Protein AF-A0A5D0CXZ0-F1 (afdb_monomer_lite)

pLDDT: mean 76.8, std 24.05, range [28.25, 98.5]

Foldseek 3Di:
DDDDDDDDDDDPPVVVVVVVPDPVCVVVVVVVVVPPDDPVVVVVVVVVPPPPPQDDAAEEEEPVQVVVVVVQCVVDPLFKWKWWFFDDDDSHYDYGPHIDTFDFPDPCRNQDGDGDVVVVVVLLPDPRTAEMEIENQADAQDDDPVNQVCCLVCLVSHFKYKYKYFQDRPPDDGDPDPPDDPPDPGRMDMWMWTWDDPDVSHTDTHTHDYDYD

Radius of gyration: 25.14 Å; chains: 1; bounding box: 64×74×56 Å

InterPro domains:
  IPR028090 JAB domain, prokaryotic [PF14464] (64-165)
  IPR051929 Viral Assembly and Modifier Protease [PTHR34858] (61-149)

Sequence (213 aa):
MCATSFMLWYDTLEIYFICSIVPRLRKMLQTCASRIFSRRKIAAMTCLVDRKPYQTPTILLPMSVRDEIAADTYDRLPREACGALFGARNPELIVVENYRPLTNAAENPDHAFLLKPEEWVKCCFTPNFIGIYHSHPTTLPEPSATDLEDLPRFGSLFPLYMIGSPVSFGDGKAAAQAKKPPDDPDDFLLNAYFIEETERLKYDLSKIMITFC

Structure (mmCIF, N/CA/C/O backbone):
data_AF-A0A5D0CXZ0-F1
#
_entry.id   AF-A0A5D0CXZ0-F1
#
loop_
_atom_site.group_PDB
_atom_site.id
_atom_site.type_symbol
_atom_site.label_atom_id
_atom_site.label_alt_id
_atom_site.label_comp_id
_atom_site.label_asym_id
_atom_site.label_entity_id
_atom_site.label_seq_id
_atom_site.pdbx_PDB_ins_code
_atom_site.Cartn_x
_atom_site.Cartn_y
_atom_site.Cartn_z
_atom_site.occupancy
_atom_site.B_iso_or_equiv
_atom_site.auth_seq_id
_atom_site.auth_comp_id
_atom_site.auth_asym_id
_atom_site.auth_atom_id
_atom_site.pdbx_PDB_model_num
ATOM 1 N N . MET A 1 1 ? -40.130 55.747 37.649 1.00 35.06 1 MET A N 1
ATOM 2 C CA . MET A 1 1 ? -41.279 55.460 36.761 1.00 35.06 1 MET A CA 1
ATOM 3 C C . MET A 1 1 ? -40.761 55.331 35.329 1.00 35.06 1 MET A C 1
ATOM 5 O O . MET A 1 1 ? -39.921 56.143 34.975 1.00 35.06 1 MET A O 1
ATOM 9 N N . CYS A 1 2 ? -41.271 54.334 34.582 1.00 28.25 2 CYS A N 1
ATOM 10 C CA . CYS A 1 2 ? -41.006 53.942 33.173 1.00 28.25 2 CYS A CA 1
ATOM 11 C C . CYS A 1 2 ? -39.599 53.389 32.845 1.00 28.25 2 CYS A C 1
ATOM 13 O O . CYS A 1 2 ? -38.609 54.060 33.095 1.00 28.25 2 CYS A O 1
ATOM 15 N N . ALA A 1 3 ? -39.448 52.095 32.504 1.00 33.50 3 ALA A N 1
ATOM 16 C CA . ALA A 1 3 ? -39.726 51.411 31.211 1.00 33.50 3 ALA A CA 1
ATOM 17 C C . ALA A 1 3 ? -38.681 51.821 30.143 1.00 33.50 3 ALA A C 1
ATOM 19 O O . ALA A 1 3 ? -38.462 53.007 29.966 1.00 33.50 3 ALA A O 1
ATOM 20 N N . THR A 1 4 ? -37.932 50.934 29.474 1.00 33.78 4 THR A N 1
ATOM 21 C CA . THR A 1 4 ? -38.387 49.869 28.557 1.00 33.78 4 THR A CA 1
ATOM 22 C C . THR A 1 4 ? -37.251 48.898 28.169 1.00 33.78 4 THR A C 1
ATOM 24 O O . THR A 1 4 ? -36.078 49.257 28.189 1.00 33.78 4 THR A O 1
ATOM 27 N N . SER A 1 5 ? -37.648 47.685 27.770 1.00 37.84 5 SER A N 1
ATOM 28 C CA . SER A 1 5 ? -36.907 46.600 27.106 1.00 37.84 5 SER A CA 1
ATOM 29 C C . SER A 1 5 ? -35.841 47.006 26.084 1.00 37.84 5 SER A C 1
ATOM 31 O O . SER A 1 5 ? -36.067 47.933 25.321 1.00 37.84 5 SER A O 1
ATOM 33 N N . PHE A 1 6 ? -34.803 46.175 25.926 1.00 28.72 6 PHE A N 1
ATOM 34 C CA . PHE A 1 6 ? -34.489 45.571 24.622 1.00 28.72 6 PHE A CA 1
ATOM 35 C C . PHE A 1 6 ? -33.717 44.259 24.822 1.00 28.72 6 PHE A C 1
ATOM 37 O O . PHE A 1 6 ? -32.559 44.221 25.228 1.00 28.72 6 PHE A O 1
ATOM 44 N N . MET A 1 7 ? -34.431 43.170 24.572 1.00 34.91 7 MET A N 1
ATOM 45 C CA . MET A 1 7 ? -33.923 41.820 24.410 1.00 34.91 7 MET A CA 1
ATOM 46 C C . MET A 1 7 ? -33.426 41.732 22.964 1.00 34.91 7 MET A C 1
ATOM 48 O O . MET A 1 7 ? -34.230 41.850 22.044 1.00 34.91 7 MET A O 1
ATOM 52 N N . LEU A 1 8 ? -32.123 41.562 22.754 1.00 33.38 8 LEU A N 1
ATOM 53 C CA . LEU A 1 8 ? -31.594 41.061 21.489 1.00 33.38 8 LEU A CA 1
ATOM 54 C C . LEU A 1 8 ? -30.796 39.804 21.805 1.00 33.38 8 LEU A C 1
ATOM 56 O O . LEU A 1 8 ? -29.738 39.843 22.431 1.00 33.38 8 LEU A O 1
ATOM 60 N N . TRP A 1 9 ? -31.406 38.684 21.428 1.00 40.88 9 TRP A N 1
ATOM 61 C CA . TRP A 1 9 ? -30.746 37.418 21.169 1.00 40.88 9 TRP A CA 1
ATOM 62 C C . TRP A 1 9 ? -29.438 37.652 20.410 1.00 40.88 9 TRP A C 1
ATOM 64 O O . TRP A 1 9 ? -29.454 38.230 19.328 1.00 40.88 9 TRP A O 1
ATOM 74 N N . TYR A 1 10 ? -28.335 37.153 20.955 1.00 31.70 10 TYR A N 1
ATOM 75 C CA . TYR A 1 10 ? -27.213 36.706 20.145 1.00 31.70 10 TYR A CA 1
ATOM 76 C C . TYR A 1 10 ? -26.968 35.249 20.513 1.00 31.70 10 TYR A C 1
ATOM 78 O O . TYR A 1 10 ? -26.778 34.909 21.685 1.00 31.70 10 TYR A O 1
ATOM 86 N N . ASP A 1 11 ? -27.091 34.395 19.502 1.00 38.12 11 ASP A N 1
ATOM 87 C CA . ASP A 1 11 ? -26.982 32.952 19.601 1.00 38.12 11 ASP A CA 1
ATOM 88 C C . ASP A 1 11 ? -25.645 32.535 20.213 1.00 38.12 11 ASP A C 1
ATOM 90 O O . ASP A 1 11 ? -24.587 33.125 19.993 1.00 38.12 11 ASP A O 1
ATOM 94 N N . THR A 1 12 ? -25.693 31.443 20.966 1.00 45.69 12 THR A N 1
ATOM 95 C CA . THR A 1 12 ? -24.573 30.834 21.695 1.00 45.69 12 THR A CA 1
ATOM 96 C C . THR A 1 12 ? -23.402 30.407 20.802 1.00 45.69 12 THR A C 1
ATOM 98 O O . THR A 1 12 ? -22.386 29.967 21.327 1.00 45.69 12 THR A O 1
ATOM 101 N N . LEU A 1 13 ? -23.508 30.556 19.479 1.00 40.94 13 LEU A N 1
ATOM 102 C CA . LEU A 1 13 ? -22.519 30.142 18.487 1.00 40.94 13 LEU A CA 1
ATOM 103 C C . LEU A 1 13 ? -21.433 31.194 18.199 1.00 40.94 13 LEU A C 1
ATOM 105 O O . LEU A 1 13 ? -20.311 30.807 17.879 1.00 40.94 13 LEU A O 1
ATOM 109 N N . GLU A 1 14 ? -21.677 32.496 18.380 1.00 40.31 14 GLU A N 1
ATOM 110 C CA . GLU A 1 14 ? -20.641 33.505 18.068 1.00 40.31 14 GLU A CA 1
ATOM 111 C C . GLU A 1 14 ? -19.557 33.637 19.149 1.00 40.31 14 GLU A C 1
ATOM 113 O O . GLU A 1 14 ? -18.412 33.983 18.853 1.00 40.31 14 GLU A O 1
ATOM 118 N N . ILE A 1 15 ? -19.852 33.261 20.398 1.00 44.53 15 ILE A N 1
ATOM 119 C CA . ILE A 1 15 ? -18.839 33.238 21.468 1.00 44.53 15 ILE A CA 1
ATOM 120 C C . ILE A 1 15 ? -17.779 32.149 21.198 1.00 44.53 15 ILE A C 1
ATOM 122 O O . ILE A 1 15 ? -16.604 32.331 21.535 1.00 44.53 15 ILE A O 1
ATOM 126 N N . TYR A 1 16 ? -18.163 31.045 20.541 1.00 43.50 16 TYR A N 1
ATOM 127 C CA . TYR A 1 16 ? -17.238 29.972 20.160 1.00 43.50 16 TYR A CA 1
ATOM 128 C C . TYR A 1 16 ? -16.234 30.414 19.090 1.00 43.50 16 TYR A C 1
ATOM 130 O O . TYR A 1 16 ? -15.071 30.018 19.167 1.00 43.50 16 TYR A O 1
A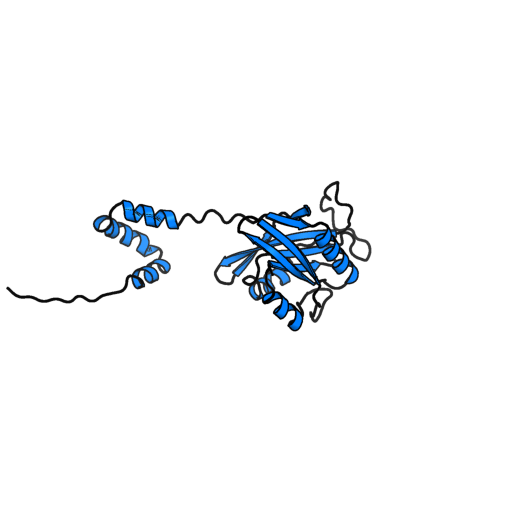TOM 138 N N . PHE A 1 17 ? -16.633 31.273 18.146 1.00 40.50 17 PHE A N 1
ATOM 139 C CA . PHE A 1 17 ? -15.757 31.685 17.044 1.00 40.50 17 PHE A CA 1
ATOM 140 C C . PHE A 1 17 ? -14.644 32.647 17.494 1.00 40.50 17 PHE A C 1
ATOM 142 O O . PHE A 1 17 ? -13.522 32.605 16.988 1.00 40.50 17 PHE A O 1
ATOM 149 N N . ILE A 1 18 ? -14.913 33.471 18.511 1.00 39.12 18 ILE A N 1
ATOM 150 C CA . ILE A 1 18 ? -13.933 34.436 19.035 1.00 39.12 18 ILE A CA 1
ATOM 151 C C . ILE A 1 18 ? -12.842 33.739 19.876 1.00 39.12 18 ILE A C 1
ATOM 153 O O . ILE A 1 18 ? -11.698 34.200 19.918 1.00 39.12 18 ILE A O 1
ATOM 157 N N . CYS A 1 19 ? -13.138 32.596 20.510 1.00 37.53 19 CYS A N 1
ATOM 158 C CA . CYS A 1 19 ? -12.182 31.911 21.394 1.00 37.53 19 CYS A CA 1
ATOM 159 C C . CYS A 1 19 ? -11.087 31.117 20.661 1.00 37.53 19 CYS A C 1
ATOM 161 O O . CYS A 1 19 ? -10.039 30.859 21.254 1.00 37.53 19 CYS A O 1
ATOM 163 N N . SER A 1 20 ? -11.282 30.766 19.387 1.00 44.06 20 SER A N 1
ATOM 164 C CA . SER A 1 20 ? -10.282 30.065 18.566 1.00 44.06 20 SER A CA 1
ATOM 165 C C . SER A 1 20 ? -9.199 30.972 17.969 1.00 44.06 20 SER A C 1
ATOM 167 O O . SER A 1 20 ? -8.205 30.456 17.469 1.00 44.06 20 SER A O 1
ATOM 169 N N . ILE A 1 21 ? -9.353 32.304 18.010 1.00 48.03 21 ILE A N 1
ATOM 170 C CA . ILE A 1 21 ? -8.514 33.217 17.208 1.00 48.03 21 ILE A CA 1
ATOM 171 C C . ILE A 1 21 ? -7.487 34.008 18.044 1.00 48.03 21 ILE A C 1
ATOM 173 O O . ILE A 1 21 ? -6.483 34.461 17.501 1.00 48.03 21 ILE A O 1
ATOM 177 N N . VAL A 1 22 ? -7.647 34.154 19.369 1.00 38.84 22 VAL A N 1
ATOM 178 C CA . VAL A 1 22 ? -6.727 34.994 20.168 1.00 38.84 22 VAL A CA 1
ATOM 179 C C . VAL A 1 22 ? -6.369 34.361 21.527 1.00 38.84 22 VAL A C 1
ATOM 181 O O . VAL A 1 22 ? -7.147 34.459 22.479 1.00 38.84 22 VAL A O 1
ATOM 184 N N . PRO A 1 23 ? -5.145 33.815 21.706 1.00 48.59 23 PRO A N 1
ATOM 185 C CA . PRO A 1 23 ? -4.676 33.244 22.979 1.00 48.59 23 PRO A CA 1
ATOM 186 C C . PRO A 1 23 ? -4.714 34.220 24.171 1.00 48.59 23 PRO A C 1
ATOM 188 O O . PRO A 1 23 ? -4.739 33.802 25.330 1.00 48.59 23 PRO A O 1
ATOM 191 N N . ARG A 1 24 ? -4.744 35.536 23.907 1.00 47.00 24 ARG A N 1
ATOM 192 C CA . ARG A 1 24 ? -4.781 36.598 24.929 1.00 47.00 24 ARG A CA 1
ATOM 193 C C . ARG A 1 24 ? -6.157 36.849 25.563 1.00 47.00 24 ARG A C 1
ATOM 195 O O . ARG A 1 24 ? -6.193 37.425 26.646 1.00 47.00 24 ARG A O 1
ATOM 202 N N . LEU A 1 25 ? -7.265 36.373 24.988 1.00 42.03 25 LEU A N 1
ATOM 203 C CA . LEU A 1 25 ? -8.609 36.527 25.587 1.00 42.03 25 LEU A CA 1
ATOM 204 C C . LEU A 1 25 ? -8.939 35.457 26.647 1.00 42.03 25 LEU A C 1
ATOM 206 O O . LEU A 1 25 ? -9.873 35.621 27.435 1.00 42.03 25 LEU A O 1
ATOM 210 N N . ARG A 1 26 ? -8.107 34.412 26.756 1.00 47.75 26 ARG A N 1
ATOM 211 C CA . ARG A 1 26 ? -8.251 33.308 27.721 1.00 47.75 26 ARG A CA 1
ATOM 212 C C . ARG A 1 26 ? -8.219 33.772 29.184 1.00 47.75 26 ARG A C 1
ATOM 214 O O . ARG A 1 26 ? -8.956 33.242 30.010 1.00 47.75 26 ARG A O 1
ATOM 221 N N . LYS A 1 27 ? -7.413 34.797 29.497 1.00 46.75 27 LYS A N 1
ATOM 222 C CA . LYS A 1 27 ? -7.306 35.359 30.858 1.00 46.75 27 LYS A CA 1
ATOM 223 C C . LYS A 1 27 ? -8.477 36.267 31.243 1.00 46.75 27 LYS A C 1
ATOM 225 O O . LYS A 1 27 ? -8.725 36.431 32.430 1.00 46.75 27 LYS A O 1
ATOM 230 N N . MET A 1 28 ? -9.201 36.829 30.273 1.00 42.81 28 MET A N 1
ATOM 231 C CA . MET A 1 28 ? -10.306 37.758 30.544 1.00 42.81 28 MET A CA 1
ATOM 232 C C . MET A 1 28 ? -11.639 37.024 30.764 1.00 42.81 28 MET A C 1
ATOM 234 O O . MET A 1 28 ? -12.444 37.423 31.600 1.00 42.81 28 MET A O 1
ATOM 238 N N . LEU A 1 29 ? -11.852 35.900 30.071 1.00 45.47 29 LEU A N 1
ATOM 239 C CA . LEU A 1 29 ? -13.056 35.076 30.235 1.00 45.47 29 LEU A CA 1
ATOM 240 C C . LEU A 1 29 ? -13.038 34.224 31.516 1.00 45.47 29 LEU A C 1
ATOM 242 O O . LEU A 1 29 ? -14.098 33.945 32.078 1.00 45.47 29 LEU A O 1
ATOM 246 N N . GLN A 1 30 ? -11.856 33.871 32.036 1.00 47.06 30 GLN A N 1
ATOM 247 C CA . GLN A 1 30 ? -11.727 33.151 33.312 1.00 47.06 30 GLN A CA 1
ATOM 248 C C . GLN A 1 30 ? -12.197 33.978 34.519 1.00 47.06 30 GLN A C 1
ATOM 250 O O . GLN A 1 30 ? -12.764 33.417 35.457 1.00 47.06 30 GLN A O 1
ATOM 255 N N . THR A 1 31 ? -12.035 35.303 34.499 1.00 45.22 31 THR A N 1
ATOM 256 C CA . THR A 1 31 ? -12.515 36.178 35.580 1.00 45.22 31 THR A CA 1
ATOM 257 C C . THR A 1 31 ? -14.034 36.364 35.544 1.00 45.22 31 THR A C 1
ATOM 259 O O . THR A 1 31 ? -14.665 36.322 36.601 1.00 45.22 31 THR A O 1
ATOM 262 N N . CYS A 1 32 ? -14.654 36.466 34.361 1.00 42.00 32 CYS A N 1
ATOM 263 C CA . CYS A 1 32 ? -16.112 36.617 34.236 1.00 42.00 32 CYS A CA 1
ATOM 264 C C . CYS A 1 32 ? -16.904 35.315 34.467 1.00 42.00 32 CYS A C 1
ATOM 266 O O . CYS A 1 32 ? -17.977 35.354 35.074 1.00 42.00 32 CYS A O 1
ATOM 268 N N . ALA A 1 33 ? -16.386 34.151 34.055 1.00 42.56 33 ALA A N 1
ATOM 269 C CA . ALA A 1 33 ? -17.109 32.875 34.165 1.00 42.56 33 ALA A CA 1
ATOM 270 C C . ALA A 1 33 ? -17.313 32.388 35.616 1.00 42.56 33 ALA A C 1
ATOM 272 O O . ALA A 1 33 ? -18.215 31.594 35.886 1.00 42.56 33 ALA A O 1
ATOM 273 N N . SER A 1 34 ? -16.529 32.908 36.567 1.00 44.88 34 SER A N 1
ATOM 274 C CA . SER A 1 34 ? -16.631 32.575 37.995 1.00 44.88 34 SER A CA 1
ATOM 275 C C . SER A 1 34 ? -17.910 33.080 38.684 1.00 44.88 34 SER A C 1
ATOM 277 O O . SER A 1 34 ? -18.215 32.634 39.790 1.00 44.88 34 SER A O 1
ATOM 279 N N . ARG A 1 35 ? -18.677 33.983 38.048 1.00 51.19 35 ARG A N 1
ATOM 280 C CA . ARG A 1 35 ? -19.890 34.590 38.632 1.00 51.19 35 ARG A CA 1
ATOM 281 C C . ARG A 1 35 ? -21.223 34.079 38.078 1.00 51.19 35 ARG A C 1
ATOM 283 O O . ARG A 1 35 ? -22.249 34.419 38.653 1.00 51.19 35 ARG A O 1
ATOM 290 N N . ILE A 1 36 ? -21.240 33.286 37.001 1.00 51.03 36 ILE A N 1
ATOM 291 C CA . ILE A 1 36 ? -22.498 32.944 36.297 1.00 51.03 36 ILE A CA 1
ATOM 292 C C . ILE A 1 36 ? -22.774 31.432 36.237 1.00 51.03 36 ILE A C 1
ATOM 294 O O . ILE A 1 36 ? -23.933 31.030 36.187 1.00 51.03 36 ILE A O 1
ATOM 298 N N . PHE A 1 37 ? -21.761 30.562 36.312 1.00 45.75 37 PHE A N 1
ATOM 299 C CA . PHE A 1 37 ? -21.970 29.118 36.160 1.00 45.75 37 PHE A CA 1
ATOM 300 C C . PHE A 1 37 ? -21.516 28.313 37.379 1.00 45.75 37 PHE A C 1
ATOM 302 O O . PHE A 1 37 ? -20.413 28.481 37.893 1.00 45.75 37 PHE A O 1
ATOM 309 N N . SER A 1 38 ? -22.389 27.410 37.846 1.00 46.91 38 SER A N 1
ATOM 310 C CA . SER A 1 38 ? -22.083 26.525 38.971 1.00 46.91 38 SER A CA 1
ATOM 311 C C . SER A 1 38 ? -20.891 25.622 38.638 1.00 46.91 38 SER A C 1
ATOM 313 O O . SER A 1 38 ? -20.733 25.166 37.500 1.00 46.91 38 SER A O 1
ATOM 315 N N . ARG A 1 39 ? -20.069 25.315 39.652 1.00 51.31 39 ARG A N 1
ATOM 316 C CA . ARG A 1 39 ? -18.860 24.474 39.536 1.00 51.31 39 ARG A CA 1
ATOM 317 C C . ARG A 1 39 ? -19.100 23.135 38.811 1.00 51.31 39 ARG A C 1
ATOM 319 O O . ARG A 1 39 ? -18.172 22.601 38.215 1.00 51.31 39 ARG A O 1
ATOM 326 N N . ARG A 1 40 ? -20.340 22.622 38.801 1.00 47.31 40 ARG A N 1
ATOM 327 C CA . ARG A 1 40 ? -20.728 21.383 38.102 1.00 47.31 40 ARG A CA 1
ATOM 328 C C . ARG A 1 40 ? -20.737 21.506 36.570 1.00 47.31 40 ARG A C 1
ATOM 330 O O . ARG A 1 40 ? -20.397 20.534 35.906 1.00 47.31 40 ARG A O 1
ATOM 337 N N . LYS A 1 41 ? -21.069 22.671 35.995 1.00 43.22 41 LYS A N 1
ATOM 338 C CA . LYS A 1 41 ? -21.053 22.868 34.527 1.00 43.22 41 LYS A CA 1
ATOM 339 C C . LYS A 1 41 ? -19.641 23.082 33.974 1.00 43.22 41 LYS A C 1
ATOM 341 O O . LYS A 1 41 ? -19.370 22.667 32.855 1.00 43.22 41 LYS A O 1
ATOM 346 N N . ILE A 1 42 ? -18.735 23.650 34.773 1.00 47.03 42 ILE A N 1
ATOM 347 C CA . ILE A 1 42 ? -17.315 23.765 34.406 1.00 47.03 42 ILE A CA 1
ATOM 348 C C . ILE A 1 42 ? -16.682 22.369 34.330 1.00 47.03 42 ILE A C 1
ATOM 350 O O . ILE A 1 42 ? -16.054 22.054 33.331 1.00 47.03 42 ILE A O 1
ATOM 354 N N . ALA A 1 43 ? -16.932 21.498 35.316 1.00 48.12 43 ALA A N 1
ATOM 355 C CA . ALA A 1 43 ? -16.403 20.130 35.320 1.00 48.12 43 ALA A CA 1
ATOM 356 C C . ALA A 1 43 ? -16.878 19.280 34.122 1.00 48.12 43 ALA A C 1
ATOM 358 O O . ALA A 1 43 ? -16.092 18.522 33.560 1.00 48.12 43 ALA A O 1
ATOM 359 N N . ALA A 1 44 ? -18.134 19.440 33.688 1.00 44.62 44 ALA A N 1
ATOM 360 C CA . ALA A 1 44 ? -18.657 18.747 32.506 1.00 44.62 44 ALA A CA 1
ATOM 361 C C . ALA A 1 44 ? -18.021 19.239 31.191 1.00 44.62 44 ALA A C 1
ATOM 363 O O . ALA A 1 44 ? -17.875 18.459 30.255 1.00 44.62 44 ALA A O 1
ATOM 364 N N . MET A 1 45 ? -17.605 20.509 31.125 1.00 39.81 45 MET A N 1
ATOM 365 C CA . MET A 1 45 ? -16.977 21.088 29.935 1.00 39.81 45 MET A CA 1
ATOM 366 C C . MET A 1 45 ? -15.488 20.731 29.823 1.00 39.81 45 MET A C 1
ATOM 368 O O . MET A 1 45 ? -14.976 20.617 28.715 1.00 39.81 45 MET A O 1
ATOM 372 N N . THR A 1 46 ? -14.799 20.501 30.947 1.00 41.41 46 THR A N 1
ATOM 373 C CA . THR A 1 46 ? -13.405 20.022 30.950 1.00 41.41 46 THR A CA 1
ATOM 374 C C . THR A 1 46 ? -13.300 18.535 30.594 1.00 41.41 46 THR A C 1
ATOM 376 O O . THR A 1 46 ? -12.340 18.137 29.946 1.00 41.41 46 THR A O 1
ATOM 379 N N . CYS A 1 47 ? -14.302 17.724 30.953 1.00 40.88 47 CYS A N 1
ATOM 380 C CA . CYS A 1 47 ? -14.314 16.278 30.686 1.00 40.88 47 CYS A CA 1
ATOM 381 C C . CYS A 1 47 ? -14.461 15.930 29.186 1.00 40.88 47 CYS A C 1
ATOM 383 O O . CYS A 1 47 ? -14.109 14.836 28.764 1.00 40.88 47 CYS A O 1
ATOM 385 N N . LEU A 1 48 ? -14.942 16.866 28.356 1.00 46.19 48 LEU A N 1
ATOM 386 C CA . LEU A 1 48 ? -15.054 16.690 26.899 1.00 46.19 48 LEU A CA 1
ATOM 387 C C . LEU A 1 48 ? -13.751 17.000 26.136 1.00 46.19 48 LEU A C 1
ATOM 389 O O . LEU A 1 48 ? -13.730 16.908 24.910 1.00 46.19 48 LEU A O 1
ATOM 393 N N . VAL A 1 49 ? -12.679 17.387 26.837 1.00 45.69 49 VAL A N 1
ATOM 394 C CA . VAL A 1 49 ? -11.388 17.767 26.228 1.00 45.69 49 VAL A CA 1
ATOM 395 C C . VAL A 1 49 ? -10.297 16.717 26.469 1.00 45.69 49 VAL A C 1
ATOM 397 O O . VAL A 1 49 ? -9.233 16.802 25.860 1.00 45.69 49 VAL A O 1
ATOM 400 N N . ASP A 1 50 ? -10.572 15.671 27.253 1.00 43.19 50 ASP A N 1
ATOM 401 C CA . ASP A 1 50 ? -9.706 14.492 27.322 1.00 43.19 50 ASP A CA 1
ATOM 402 C C . ASP A 1 50 ? -9.903 13.644 26.056 1.00 43.19 50 ASP A C 1
ATOM 404 O O . ASP A 1 50 ? -10.520 12.577 26.060 1.00 43.19 50 ASP A O 1
ATOM 408 N N . ARG A 1 51 ? -9.360 14.117 24.926 1.00 51.31 51 ARG A N 1
ATOM 409 C CA . ARG A 1 51 ? -8.979 13.200 23.852 1.00 51.31 51 ARG A CA 1
ATOM 410 C C . ARG A 1 51 ? -7.930 12.279 24.469 1.00 51.31 51 ARG A C 1
ATOM 412 O O . ARG A 1 51 ? -6.792 12.702 24.667 1.00 51.31 51 ARG A O 1
ATOM 419 N N . LYS A 1 52 ? -8.311 11.039 24.812 1.00 44.56 52 LYS A N 1
ATOM 420 C CA . LYS A 1 52 ? -7.327 9.968 25.031 1.00 44.56 52 LYS A CA 1
ATOM 421 C C . LYS A 1 52 ? -6.308 10.056 23.886 1.00 44.56 52 LYS A C 1
ATOM 423 O O . LYS A 1 52 ? -6.746 10.283 22.752 1.00 44.56 52 LYS A O 1
ATOM 428 N N . PRO A 1 53 ? -4.996 9.923 24.156 1.00 52.47 53 PRO A N 1
ATOM 429 C CA . PRO A 1 53 ? -4.011 9.889 23.084 1.00 52.47 53 PRO A CA 1
ATOM 430 C C . PRO A 1 53 ? -4.482 8.851 22.068 1.00 52.47 53 PRO A C 1
ATOM 432 O O . PRO A 1 53 ? -4.809 7.727 22.453 1.00 52.47 53 PRO A O 1
ATOM 435 N N . TYR A 1 54 ? -4.633 9.278 20.813 1.00 56.41 54 TYR A N 1
ATOM 436 C CA . TYR A 1 54 ? -5.020 8.394 19.726 1.00 56.41 54 TYR A CA 1
ATOM 437 C C . TYR A 1 54 ? -3.929 7.328 19.641 1.00 56.41 54 TYR A C 1
ATOM 439 O O . TYR A 1 54 ? -2.781 7.643 19.342 1.00 56.41 54 TYR A O 1
ATOM 447 N N . GLN A 1 55 ? -4.245 6.107 20.066 1.00 71.12 55 GLN A N 1
ATOM 448 C CA . GLN A 1 55 ? -3.306 4.999 19.979 1.00 71.12 55 GLN A CA 1
ATOM 449 C C . GLN A 1 55 ? -3.317 4.513 18.537 1.00 71.12 55 GLN A C 1
ATOM 451 O O . GLN A 1 55 ? -4.386 4.382 17.941 1.00 71.12 55 GLN A O 1
ATOM 456 N N . THR A 1 56 ? -2.137 4.269 17.977 1.00 81.19 56 THR A N 1
ATOM 457 C CA . THR A 1 56 ? -2.029 3.650 16.662 1.00 81.19 56 THR A CA 1
ATOM 458 C C . THR A 1 56 ? -2.646 2.248 16.715 1.00 81.19 56 THR A C 1
ATOM 460 O O . THR A 1 56 ? -2.326 1.477 17.627 1.00 81.19 56 THR A O 1
ATOM 463 N N . PRO A 1 57 ? -3.556 1.904 15.787 1.00 89.69 57 PRO A N 1
ATOM 464 C CA . PRO A 1 57 ? -4.195 0.598 15.799 1.00 89.69 57 PRO A CA 1
ATOM 465 C C . PRO A 1 57 ? -3.185 -0.501 15.459 1.00 89.69 57 PRO A C 1
ATOM 467 O O . PRO A 1 57 ? -2.211 -0.281 14.735 1.00 89.69 57 PRO A O 1
ATOM 470 N N . THR A 1 58 ? -3.443 -1.709 15.952 1.00 92.00 58 THR A N 1
ATOM 471 C CA . THR A 1 58 ? -2.707 -2.906 15.519 1.00 92.00 58 THR A CA 1
ATOM 472 C C . THR A 1 58 ? -3.298 -3.429 14.211 1.00 92.00 58 THR A C 1
ATOM 474 O O . THR A 1 58 ? -4.512 -3.348 14.010 1.00 92.00 58 THR A O 1
ATOM 477 N N . ILE A 1 59 ? -2.465 -3.994 13.332 1.00 95.69 59 ILE A N 1
ATOM 478 C CA . ILE A 1 59 ? -2.937 -4.701 12.133 1.00 95.69 59 ILE A CA 1
ATOM 479 C C . ILE A 1 59 ? -2.915 -6.206 12.362 1.00 95.69 59 ILE A C 1
ATOM 481 O O . ILE A 1 59 ? -1.892 -6.745 12.782 1.00 95.69 59 ILE A O 1
ATOM 485 N N . LEU A 1 60 ? -4.009 -6.874 11.996 1.00 97.19 60 LEU A N 1
ATOM 486 C CA . LEU A 1 60 ? -4.032 -8.302 11.693 1.00 97.19 60 LEU A CA 1
ATOM 487 C C . LEU A 1 60 ? -4.005 -8.499 10.180 1.00 97.19 60 LEU A C 1
ATOM 489 O O . LEU A 1 60 ? -4.859 -7.964 9.466 1.00 97.19 60 LEU A O 1
ATOM 493 N N . LEU A 1 61 ? -3.029 -9.269 9.712 1.00 97.38 61 LEU A N 1
ATOM 494 C CA . LEU A 1 61 ? -2.858 -9.604 8.304 1.00 97.38 61 LEU A CA 1
ATOM 495 C C . LEU A 1 61 ? -2.761 -11.128 8.155 1.00 97.38 61 LEU A C 1
ATOM 497 O O . LEU A 1 61 ? -1.750 -11.701 8.567 1.00 97.38 61 LEU A O 1
ATOM 501 N N . PRO A 1 62 ? -3.771 -11.789 7.566 1.00 96.94 62 PRO A N 1
ATOM 502 C CA . PRO A 1 62 ? -3.704 -13.207 7.261 1.00 96.94 62 PRO A CA 1
ATOM 503 C C . PRO A 1 62 ? -2.519 -13.516 6.348 1.00 96.94 62 PRO A C 1
ATOM 505 O O . PRO A 1 62 ? -2.281 -12.786 5.376 1.00 96.94 62 PRO A O 1
ATOM 508 N N . MET A 1 63 ? -1.825 -14.624 6.612 1.00 94.62 63 MET A N 1
ATOM 509 C CA . MET A 1 63 ? -0.694 -15.059 5.780 1.00 94.62 63 MET A CA 1
ATOM 510 C C . MET A 1 63 ? -1.075 -15.184 4.300 1.00 94.62 63 MET A C 1
ATOM 512 O O . MET A 1 63 ? -0.326 -14.737 3.442 1.00 94.62 63 MET A O 1
ATOM 516 N N . SER A 1 64 ? -2.289 -15.655 3.995 1.00 95.75 64 SER A N 1
ATOM 517 C CA . SER A 1 64 ? -2.775 -15.755 2.613 1.00 95.75 64 SER A CA 1
ATOM 518 C C . SER A 1 64 ? -2.806 -14.408 1.883 1.00 95.75 64 SER A C 1
ATOM 520 O O . SER A 1 64 ? -2.441 -14.337 0.716 1.00 95.75 64 SER A O 1
ATOM 522 N N . VAL A 1 65 ? -3.204 -13.328 2.565 1.00 97.94 65 VAL A N 1
ATOM 523 C CA . VAL A 1 65 ? -3.245 -11.983 1.969 1.00 97.94 65 VAL A CA 1
ATOM 524 C C . VAL A 1 65 ? -1.829 -11.441 1.789 1.00 97.94 65 VAL A C 1
ATOM 526 O O . VAL A 1 65 ? -1.517 -10.832 0.768 1.00 97.94 65 VAL A O 1
ATOM 529 N N . ARG A 1 66 ? -0.949 -11.680 2.767 1.00 96.44 66 ARG A N 1
ATOM 530 C CA . ARG A 1 66 ? 0.468 -11.317 2.663 1.00 96.44 66 ARG A CA 1
ATOM 531 C C . ARG A 1 66 ? 1.137 -12.015 1.475 1.00 96.44 66 ARG A C 1
ATOM 533 O O . ARG A 1 66 ? 1.892 -11.366 0.755 1.00 96.44 66 ARG A O 1
ATOM 540 N N . ASP A 1 67 ? 0.837 -13.290 1.252 1.00 94.81 67 ASP A N 1
ATOM 541 C CA . ASP A 1 67 ? 1.406 -14.077 0.155 1.00 94.81 67 ASP A CA 1
ATOM 542 C C . ASP A 1 67 ? 0.865 -13.627 -1.214 1.00 94.81 67 ASP A C 1
ATOM 544 O O . ASP A 1 67 ? 1.628 -13.547 -2.175 1.00 94.81 67 ASP A O 1
ATOM 548 N N . GLU A 1 68 ? -0.414 -13.240 -1.305 1.00 96.94 68 GLU A N 1
ATOM 549 C CA . GLU A 1 68 ? -0.986 -12.612 -2.510 1.00 96.94 68 GLU A CA 1
ATOM 550 C C . GLU A 1 68 ? -0.296 -11.280 -2.853 1.00 96.94 68 GLU A C 1
ATOM 552 O O . GLU A 1 68 ? 0.030 -11.027 -4.015 1.00 96.94 68 GLU A O 1
ATOM 557 N N . ILE A 1 69 ? -0.037 -10.439 -1.844 1.00 97.69 69 ILE A N 1
ATOM 558 C CA . ILE A 1 69 ? 0.697 -9.174 -2.005 1.00 97.69 69 ILE A CA 1
ATOM 559 C C . ILE A 1 69 ? 2.136 -9.440 -2.474 1.00 97.69 69 ILE A C 1
ATOM 561 O O . ILE A 1 69 ? 2.633 -8.770 -3.386 1.00 97.69 69 ILE A O 1
ATOM 565 N N . ALA A 1 70 ? 2.810 -10.418 -1.864 1.00 95.56 70 ALA A N 1
ATOM 566 C CA . ALA A 1 70 ? 4.170 -10.791 -2.236 1.00 95.56 70 ALA A CA 1
ATOM 567 C C . ALA A 1 70 ? 4.227 -11.295 -3.687 1.00 95.56 70 ALA A C 1
ATOM 569 O O . ALA A 1 70 ? 5.053 -10.819 -4.465 1.00 95.56 70 ALA A O 1
ATOM 570 N N . ALA A 1 71 ? 3.320 -12.197 -4.075 1.00 94.56 71 ALA A N 1
ATOM 571 C CA . ALA A 1 71 ? 3.240 -12.723 -5.436 1.00 94.56 71 ALA A CA 1
ATOM 572 C C . ALA A 1 71 ? 3.047 -11.605 -6.476 1.00 94.56 71 ALA A C 1
ATOM 574 O O . ALA A 1 71 ? 3.828 -11.514 -7.422 1.00 94.56 71 ALA A O 1
ATOM 575 N N . ASP A 1 72 ? 2.094 -10.691 -6.255 1.00 96.81 72 ASP A N 1
ATOM 576 C CA . ASP A 1 72 ? 1.861 -9.551 -7.157 1.00 96.81 72 ASP A CA 1
ATOM 577 C C . ASP A 1 72 ? 3.072 -8.604 -7.232 1.00 96.81 72 ASP A C 1
ATOM 579 O O . ASP A 1 72 ? 3.355 -8.035 -8.287 1.00 96.81 72 ASP A O 1
ATOM 583 N N . THR A 1 73 ? 3.828 -8.469 -6.137 1.00 95.00 73 THR A N 1
ATOM 584 C CA . THR A 1 73 ? 5.082 -7.702 -6.130 1.00 95.00 73 THR A CA 1
ATOM 585 C C . THR A 1 73 ? 6.120 -8.314 -7.056 1.00 95.00 73 THR A C 1
ATOM 587 O O . THR A 1 73 ? 6.689 -7.604 -7.887 1.00 95.00 73 THR A O 1
ATOM 590 N N . TYR A 1 74 ? 6.371 -9.618 -6.926 1.00 92.69 74 TYR A N 1
ATOM 591 C CA . TYR A 1 74 ? 7.366 -10.314 -7.741 1.00 92.69 74 TYR A CA 1
ATOM 592 C C . TYR A 1 74 ? 6.965 -10.380 -9.215 1.00 92.69 74 TYR A C 1
ATOM 594 O O . TYR A 1 74 ? 7.814 -10.157 -10.080 1.00 92.69 74 TYR A O 1
ATOM 602 N N . ASP A 1 75 ? 5.682 -10.602 -9.505 1.00 94.12 75 ASP A N 1
ATOM 603 C CA . ASP A 1 75 ? 5.159 -10.693 -10.873 1.00 94.12 75 ASP A CA 1
ATOM 604 C C . ASP A 1 75 ? 5.281 -9.375 -11.653 1.00 94.12 75 ASP A C 1
ATOM 606 O O . ASP A 1 75 ? 5.275 -9.371 -12.889 1.00 94.12 75 ASP A O 1
ATOM 610 N N . ARG A 1 76 ? 5.392 -8.243 -10.949 1.00 94.00 76 ARG A N 1
ATOM 611 C CA . ARG A 1 76 ? 5.448 -6.907 -11.559 1.00 94.00 76 ARG A CA 1
ATOM 612 C C . ARG A 1 76 ? 6.840 -6.322 -11.670 1.00 94.00 76 ARG A C 1
ATOM 614 O O . ARG A 1 76 ? 6.983 -5.309 -12.356 1.00 94.00 76 ARG A O 1
ATOM 621 N N . LEU A 1 77 ? 7.854 -6.952 -11.078 1.00 91.19 77 LEU A N 1
ATOM 622 C CA . LEU A 1 77 ? 9.231 -6.476 -11.187 1.00 91.19 77 LEU A CA 1
ATOM 623 C C . LEU A 1 77 ? 9.626 -6.266 -12.666 1.00 91.19 77 LEU A C 1
ATOM 625 O O . LEU A 1 77 ? 9.299 -7.096 -13.519 1.00 91.19 77 LEU A O 1
ATOM 629 N N . PRO A 1 78 ? 10.326 -5.164 -12.999 1.00 93.44 78 PRO A N 1
ATOM 630 C CA . PRO A 1 78 ? 10.898 -4.147 -12.105 1.00 93.44 78 PRO A CA 1
ATOM 631 C C . PRO A 1 78 ? 9.941 -3.001 -11.721 1.00 93.44 78 PRO A C 1
ATOM 633 O O . PRO A 1 78 ? 10.380 -2.050 -11.084 1.00 93.44 78 PRO A O 1
ATOM 636 N N . ARG A 1 79 ? 8.664 -3.062 -12.109 1.00 94.94 79 ARG A N 1
ATOM 637 C CA . ARG A 1 79 ? 7.677 -2.008 -11.842 1.00 94.94 79 ARG A CA 1
ATOM 638 C C . ARG A 1 79 ? 7.152 -2.086 -10.418 1.00 94.94 79 ARG A C 1
ATOM 640 O O . ARG A 1 79 ? 7.051 -3.169 -9.841 1.00 94.94 79 ARG A O 1
A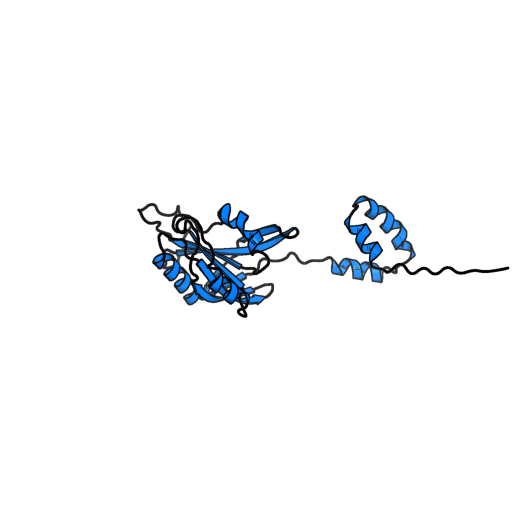TOM 647 N N . GLU A 1 80 ? 6.722 -0.945 -9.896 1.00 96.56 80 GLU A N 1
ATOM 648 C CA . GLU A 1 80 ? 5.951 -0.897 -8.660 1.00 96.56 80 GLU A CA 1
ATOM 649 C C . GLU A 1 80 ? 4.607 -1.609 -8.854 1.00 96.56 80 GLU A C 1
ATOM 651 O O . GLU A 1 80 ? 3.816 -1.293 -9.757 1.00 96.56 80 GLU A O 1
ATOM 656 N N . ALA A 1 81 ? 4.354 -2.583 -7.985 1.00 97.75 81 ALA A N 1
ATOM 657 C CA . ALA A 1 81 ? 3.040 -3.158 -7.773 1.00 97.75 81 ALA A CA 1
ATOM 658 C C . ALA A 1 81 ? 2.182 -2.165 -6.993 1.00 97.75 81 ALA A C 1
ATOM 660 O O . ALA A 1 81 ? 2.698 -1.393 -6.191 1.00 97.75 81 ALA A O 1
ATOM 661 N N . CYS A 1 82 ? 0.871 -2.174 -7.219 1.00 98.12 82 CYS A N 1
ATOM 662 C CA . CYS A 1 82 ? -0.050 -1.358 -6.443 1.00 98.12 82 CYS A CA 1
ATOM 663 C C . CYS A 1 82 ? -1.425 -2.014 -6.364 1.00 98.12 82 CYS A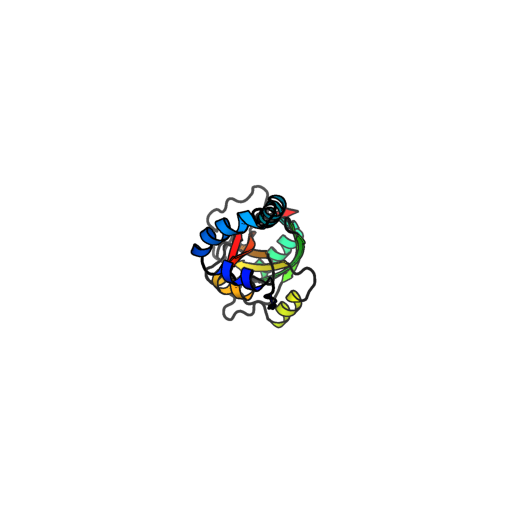 C 1
ATOM 665 O O . CYS A 1 82 ? -1.844 -2.732 -7.276 1.00 98.12 82 CYS A O 1
ATOM 667 N N . GLY A 1 83 ? -2.147 -1.763 -5.275 1.00 98.12 83 GLY A N 1
ATOM 668 C CA . GLY A 1 83 ? -3.449 -2.374 -5.063 1.00 98.12 83 GLY A CA 1
ATOM 669 C C . GLY A 1 83 ? -4.245 -1.789 -3.905 1.00 98.12 83 GLY A C 1
ATOM 670 O O . GLY A 1 83 ? -3.796 -0.896 -3.188 1.00 98.12 83 GLY A O 1
ATOM 671 N N . ALA A 1 84 ? -5.465 -2.292 -3.753 1.00 98.31 84 ALA A N 1
ATOM 672 C CA . ALA A 1 84 ? -6.406 -1.890 -2.715 1.00 98.31 84 ALA A CA 1
ATOM 673 C C . ALA A 1 84 ? -6.539 -2.973 -1.640 1.00 98.31 84 ALA A C 1
ATOM 675 O O . ALA A 1 84 ? -6.530 -4.168 -1.939 1.00 98.31 84 ALA A O 1
ATOM 676 N N . LEU A 1 85 ? -6.711 -2.532 -0.397 1.00 98.50 85 LEU A N 1
ATOM 677 C CA . LEU A 1 85 ? -6.877 -3.372 0.782 1.00 98.50 85 LEU A CA 1
ATOM 678 C C . LEU A 1 85 ? -8.305 -3.244 1.308 1.00 98.50 85 LEU A C 1
ATOM 680 O O . LEU A 1 85 ? -8.829 -2.133 1.469 1.00 98.50 85 LEU A O 1
ATOM 684 N N . PHE A 1 86 ? -8.914 -4.386 1.613 1.00 98.44 86 PHE A N 1
ATOM 685 C CA . PHE A 1 86 ? -10.272 -4.469 2.135 1.00 98.44 86 PHE A CA 1
ATOM 686 C C . PHE A 1 86 ? -10.317 -5.251 3.442 1.00 98.44 86 PHE A C 1
ATOM 688 O O . PHE A 1 86 ? -9.556 -6.197 3.636 1.00 98.44 86 PHE A O 1
ATOM 695 N N . GLY A 1 87 ? -11.234 -4.869 4.323 1.00 97.62 87 GLY A N 1
ATOM 696 C CA . GLY A 1 87 ? -11.511 -5.583 5.558 1.00 97.62 87 GLY A CA 1
ATOM 697 C C . GLY A 1 87 ? -12.186 -4.717 6.614 1.00 97.62 87 GLY A C 1
ATOM 698 O O . GLY A 1 87 ? -12.832 -3.706 6.323 1.00 97.62 87 GLY A O 1
ATOM 699 N N . ALA A 1 88 ? -12.049 -5.121 7.869 1.00 96.00 88 ALA A N 1
ATOM 700 C CA . ALA A 1 88 ? -12.701 -4.466 8.991 1.00 96.00 88 ALA A CA 1
ATOM 701 C C . ALA A 1 88 ? -11.754 -3.494 9.704 1.00 96.00 88 ALA A C 1
ATOM 703 O O . ALA A 1 88 ? -10.557 -3.742 9.841 1.00 96.00 88 ALA A O 1
ATOM 704 N N . ARG A 1 89 ? -12.302 -2.394 10.230 1.00 93.06 89 ARG A N 1
ATOM 705 C CA . ARG A 1 89 ? -11.559 -1.490 11.114 1.00 93.06 89 ARG A CA 1
ATOM 706 C C . ARG A 1 89 ? -12.394 -1.021 12.291 1.00 93.06 89 ARG A C 1
ATOM 708 O O . ARG A 1 89 ? -13.577 -0.706 12.152 1.00 93.06 89 ARG A O 1
ATOM 715 N N . ASN A 1 90 ? -11.738 -0.902 13.432 1.00 90.69 90 ASN A N 1
ATOM 716 C CA . ASN A 1 90 ? -12.195 -0.142 14.583 1.00 90.69 90 ASN A CA 1
ATOM 717 C C . ASN A 1 90 ? -11.015 0.715 15.106 1.00 90.69 90 ASN A C 1
ATOM 719 O O . ASN A 1 90 ? -9.929 0.658 14.529 1.00 90.69 90 ASN A O 1
ATOM 723 N N . PRO A 1 91 ? -11.199 1.549 16.144 1.00 88.31 91 PRO A N 1
ATOM 724 C CA . PRO A 1 91 ? -10.134 2.431 16.629 1.00 88.31 91 PRO A CA 1
ATOM 725 C C . PRO A 1 91 ? -8.856 1.734 17.125 1.00 88.31 91 PRO A C 1
ATOM 727 O O . PRO A 1 91 ? -7.818 2.379 17.180 1.00 88.31 91 PRO A O 1
ATOM 730 N N . GLU A 1 92 ? -8.920 0.457 17.505 1.00 90.19 92 GLU A N 1
ATOM 731 C CA . GLU A 1 92 ? -7.803 -0.290 18.106 1.00 90.19 92 GLU A CA 1
ATOM 732 C C . GLU A 1 92 ? -7.212 -1.338 17.148 1.00 90.19 92 GLU A C 1
ATOM 734 O O . GLU A 1 92 ? -6.049 -1.722 17.284 1.00 90.19 92 GLU A O 1
ATOM 739 N N . LEU A 1 93 ? -8.003 -1.800 16.175 1.00 92.56 93 LEU A N 1
ATOM 740 C CA . LEU A 1 93 ? -7.682 -2.933 15.315 1.00 92.56 93 LEU A CA 1
ATOM 741 C C . LEU A 1 93 ? -8.097 -2.685 13.864 1.00 92.56 93 LEU A C 1
ATOM 743 O O . LEU A 1 93 ? -9.245 -2.327 13.581 1.00 92.56 93 LEU A O 1
ATOM 747 N N . ILE A 1 94 ? -7.180 -2.975 12.947 1.00 96.06 94 ILE A N 1
ATOM 748 C CA . ILE A 1 94 ? -7.443 -3.098 11.513 1.00 96.06 94 ILE A CA 1
ATOM 749 C C . ILE A 1 94 ? -7.214 -4.557 11.118 1.00 96.06 94 ILE A C 1
ATOM 751 O O . ILE A 1 94 ? -6.168 -5.123 11.422 1.00 96.06 94 ILE A O 1
ATOM 755 N N . VAL A 1 95 ? -8.183 -5.168 10.444 1.00 97.62 95 VAL A N 1
ATOM 756 C CA . VAL A 1 95 ? -8.076 -6.524 9.895 1.00 97.62 95 VAL A CA 1
ATOM 757 C C . VAL A 1 95 ? -8.094 -6.412 8.382 1.00 97.62 95 VAL A C 1
ATOM 759 O O . VAL A 1 95 ? -9.082 -5.950 7.811 1.00 97.62 95 VAL A O 1
ATOM 762 N N . VAL A 1 96 ? -7.001 -6.810 7.737 1.00 98.25 96 VAL A N 1
ATOM 763 C CA . VAL A 1 96 ? -6.908 -6.845 6.275 1.00 98.25 96 VAL A CA 1
ATOM 764 C C . VAL A 1 96 ? -7.393 -8.210 5.806 1.00 98.25 96 VAL A C 1
ATOM 766 O O . VAL A 1 96 ? -6.715 -9.208 5.990 1.00 98.25 96 VAL A O 1
ATOM 769 N N . GLU A 1 97 ? -8.587 -8.272 5.233 1.00 98.31 97 GLU A N 1
ATOM 770 C CA . GLU A 1 97 ? -9.237 -9.530 4.845 1.00 98.31 97 GLU A CA 1
ATOM 771 C C . GLU A 1 97 ? -8.981 -9.895 3.381 1.00 98.31 97 GLU A C 1
ATOM 773 O O . GLU A 1 97 ? -9.062 -11.066 3.014 1.00 98.31 97 GLU A O 1
ATOM 778 N N . ASN A 1 98 ? -8.715 -8.904 2.529 1.00 98.06 98 ASN A N 1
ATOM 779 C CA . ASN A 1 98 ? -8.558 -9.119 1.097 1.00 98.06 98 AS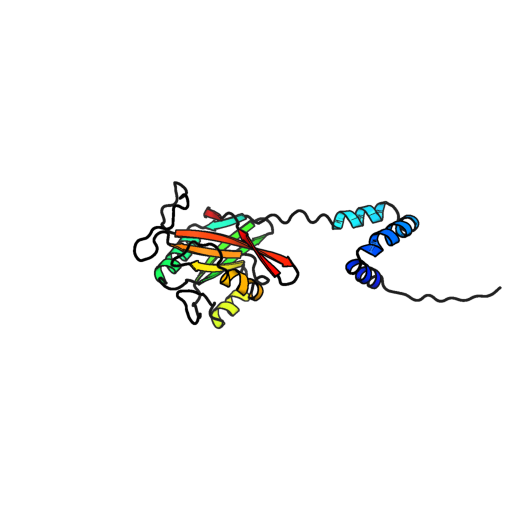N A CA 1
ATOM 780 C C . ASN A 1 98 ? -7.626 -8.076 0.465 1.00 98.06 98 ASN A C 1
ATOM 782 O O . ASN A 1 98 ? -7.666 -6.893 0.823 1.00 98.06 98 ASN A O 1
ATOM 786 N N . TYR A 1 99 ? -6.833 -8.523 -0.506 1.00 98.50 99 TYR A N 1
ATOM 787 C CA . TYR A 1 99 ? -6.010 -7.687 -1.366 1.00 98.50 99 TYR A CA 1
ATOM 788 C C . TYR A 1 99 ? -6.501 -7.769 -2.811 1.00 98.50 99 TYR A C 1
ATOM 790 O O . TYR A 1 99 ? -6.769 -8.842 -3.348 1.00 98.50 99 TYR A O 1
ATOM 798 N N . ARG A 1 100 ? -6.585 -6.614 -3.472 1.00 98.38 100 ARG A N 1
ATOM 799 C CA . ARG A 1 100 ? -6.891 -6.536 -4.897 1.00 98.38 100 ARG A CA 1
ATOM 800 C C . ARG A 1 100 ? -5.777 -5.799 -5.636 1.00 98.38 100 ARG A C 1
ATOM 802 O O . ARG A 1 100 ? -5.698 -4.575 -5.490 1.00 98.38 100 ARG A O 1
ATOM 809 N N . PRO A 1 101 ? -5.007 -6.485 -6.497 1.00 98.38 101 PRO A N 1
ATOM 810 C CA . PRO A 1 101 ? -4.085 -5.826 -7.407 1.00 98.38 101 PRO A CA 1
ATOM 811 C C . PRO A 1 101 ? -4.817 -4.824 -8.302 1.00 98.38 101 PRO A C 1
ATOM 813 O O . PRO A 1 101 ? -5.895 -5.111 -8.836 1.00 98.38 101 PRO A O 1
ATOM 816 N N . LEU A 1 102 ? -4.216 -3.654 -8.484 1.00 98.25 102 LEU A N 1
ATOM 817 C CA . LEU A 1 102 ? -4.679 -2.606 -9.387 1.00 98.25 102 LEU A CA 1
ATOM 818 C C . LEU A 1 102 ? -3.631 -2.358 -10.472 1.00 98.25 102 LEU A C 1
ATOM 820 O O . LEU A 1 102 ? -2.462 -2.736 -10.359 1.00 98.25 102 LEU A O 1
ATOM 824 N N . THR A 1 103 ? -4.050 -1.766 -11.581 1.00 97.81 103 THR A N 1
ATOM 825 C CA . THR A 1 103 ? -3.124 -1.382 -12.647 1.00 97.81 103 THR A CA 1
ATOM 826 C C . THR A 1 103 ? -2.319 -0.151 -12.215 1.00 97.81 103 THR A C 1
ATOM 828 O O . THR A 1 103 ? -2.910 0.873 -11.864 1.00 97.81 103 THR A O 1
ATOM 831 N N . ASN A 1 104 ? -0.985 -0.227 -12.305 1.00 97.56 104 ASN A N 1
ATOM 832 C CA . ASN A 1 104 ? -0.116 0.942 -12.179 1.00 97.56 104 ASN A CA 1
ATOM 833 C C . ASN A 1 104 ? -0.151 1.738 -13.496 1.00 97.56 104 ASN A C 1
ATOM 835 O O . ASN A 1 104 ? 0.275 1.245 -14.541 1.00 97.56 104 ASN A O 1
ATOM 839 N N . ALA A 1 105 ? -0.705 2.946 -13.442 1.00 96.81 105 ALA A N 1
ATOM 840 C CA . ALA A 1 105 ? -0.875 3.868 -14.560 1.00 96.81 105 ALA A CA 1
ATOM 841 C C . ALA A 1 105 ? 0.141 5.027 -14.541 1.00 96.81 105 ALA A C 1
ATOM 843 O O . ALA A 1 105 ? -0.074 6.025 -15.229 1.00 96.81 105 ALA A O 1
ATOM 844 N N . ALA A 1 106 ? 1.207 4.934 -13.737 1.00 95.25 106 ALA A N 1
ATOM 845 C CA . ALA A 1 106 ? 2.243 5.959 -13.688 1.00 95.25 106 ALA A CA 1
ATOM 846 C C . ALA A 1 106 ? 2.954 6.082 -15.042 1.00 95.25 106 ALA A C 1
ATOM 848 O O . ALA A 1 106 ? 3.165 5.090 -15.740 1.00 95.25 106 ALA A O 1
ATOM 849 N N . GLU A 1 107 ? 3.374 7.299 -15.392 1.00 94.25 107 GLU A N 1
ATOM 850 C CA . GLU A 1 107 ? 4.183 7.538 -16.595 1.00 94.25 107 GLU A CA 1
ATOM 851 C C . GLU A 1 107 ? 5.541 6.824 -16.518 1.00 94.25 107 GLU A C 1
ATOM 853 O O . GLU A 1 107 ? 6.075 6.392 -17.538 1.00 94.25 107 GLU A O 1
ATOM 858 N N . ASN A 1 108 ? 6.074 6.671 -15.300 1.00 92.62 108 ASN A N 1
ATOM 859 C CA . ASN A 1 108 ? 7.322 5.976 -15.014 1.00 92.62 108 ASN A CA 1
ATOM 860 C C . ASN A 1 108 ? 7.114 4.900 -13.928 1.00 92.62 108 ASN A C 1
ATOM 862 O O . ASN A 1 108 ? 7.429 5.137 -12.761 1.00 92.62 108 ASN A O 1
ATOM 866 N N . PRO A 1 109 ? 6.550 3.733 -14.289 1.00 91.81 109 PRO A N 1
ATOM 867 C CA . PRO A 1 109 ? 6.105 2.721 -13.331 1.00 91.81 109 PRO A CA 1
ATOM 868 C C . PRO A 1 109 ? 7.242 1.988 -12.604 1.00 91.81 109 PRO A C 1
ATOM 870 O O . PRO A 1 109 ? 6.970 1.245 -11.668 1.00 91.81 109 PRO A O 1
ATOM 873 N N . ASP A 1 110 ? 8.497 2.181 -13.014 1.00 87.81 110 ASP A N 1
ATOM 874 C CA . ASP A 1 110 ? 9.680 1.607 -12.354 1.00 87.81 110 ASP A CA 1
ATOM 875 C C . ASP A 1 110 ? 10.102 2.417 -11.108 1.00 87.81 110 ASP A C 1
ATOM 877 O O . ASP A 1 110 ? 10.926 1.961 -10.314 1.00 87.81 110 ASP A O 1
ATOM 881 N N . HIS A 1 111 ? 9.557 3.631 -10.948 1.00 86.94 111 HIS A N 1
ATOM 882 C CA . HIS A 1 111 ? 9.950 4.596 -9.912 1.00 86.94 111 HIS A CA 1
ATOM 883 C C . HIS A 1 111 ? 8.774 5.323 -9.244 1.00 86.94 111 HIS A C 1
ATOM 885 O O . HIS A 1 111 ? 9.000 6.234 -8.447 1.00 86.94 111 HIS A O 1
ATOM 891 N N . ALA A 1 112 ? 7.545 5.018 -9.657 1.00 92.06 112 ALA A N 1
ATOM 892 C CA . ALA A 1 112 ? 6.341 5.601 -9.098 1.00 92.06 112 ALA A CA 1
ATOM 893 C C . ALA A 1 112 ? 5.136 4.696 -9.352 1.00 92.06 112 ALA A C 1
ATOM 895 O O . ALA A 1 112 ? 5.082 3.938 -10.330 1.00 92.06 112 ALA A O 1
ATOM 896 N N . PHE A 1 113 ? 4.102 4.882 -8.540 1.00 94.94 113 PHE A N 1
ATOM 897 C CA . PHE A 1 113 ? 2.796 4.300 -8.781 1.00 94.94 113 PHE A CA 1
ATOM 898 C C . PHE A 1 113 ? 1.724 5.371 -8.986 1.00 94.94 113 PHE A C 1
ATOM 900 O O . PHE A 1 113 ? 1.730 6.445 -8.390 1.00 94.94 113 PHE A O 1
ATOM 907 N N . LEU A 1 114 ? 0.753 5.048 -9.835 1.00 95.00 114 LEU A N 1
ATOM 908 C CA . LEU A 1 114 ? -0.506 5.773 -9.938 1.00 95.00 114 LEU A CA 1
ATOM 909 C C . LEU A 1 114 ? -1.619 4.743 -10.069 1.00 95.00 114 LEU A C 1
ATOM 911 O O . LEU A 1 114 ? -1.634 3.957 -11.014 1.00 95.00 114 LEU A O 1
ATOM 915 N N . LEU A 1 115 ? -2.556 4.731 -9.126 1.00 95.12 115 LEU A N 1
ATOM 916 C CA . LEU A 1 115 ? -3.691 3.814 -9.187 1.00 95.12 115 LEU A CA 1
ATOM 917 C C . LEU A 1 115 ? -4.561 4.172 -10.394 1.00 95.12 115 LEU A C 1
ATOM 919 O O . LEU A 1 115 ? -5.043 5.303 -10.502 1.00 95.12 115 LEU A O 1
ATOM 923 N N . LYS A 1 116 ? -4.777 3.213 -11.299 1.00 96.62 116 LYS A N 1
ATOM 924 C CA . LYS A 1 116 ? -5.593 3.434 -12.494 1.00 96.62 116 LYS A CA 1
ATOM 925 C C . LYS A 1 116 ? -6.984 3.980 -12.124 1.00 96.62 116 LYS A C 1
ATOM 927 O O . LYS A 1 116 ? -7.723 3.287 -11.415 1.00 96.62 116 LYS A O 1
ATOM 932 N N . PRO A 1 117 ? -7.379 5.175 -12.611 1.00 94.44 117 PRO A N 1
ATOM 933 C CA . PRO A 1 117 ? -8.567 5.874 -12.122 1.00 94.44 117 PRO A CA 1
ATOM 934 C C . PRO A 1 117 ? -9.862 5.056 -12.172 1.00 94.44 117 PRO A C 1
ATOM 936 O O . PRO A 1 117 ? -10.644 5.090 -11.222 1.00 94.44 117 PRO A O 1
ATOM 939 N N . GLU A 1 118 ? -10.097 4.281 -13.236 1.00 95.94 118 GLU A N 1
ATOM 940 C CA . GLU A 1 118 ? -11.347 3.523 -13.392 1.00 95.94 118 GLU A CA 1
ATOM 941 C C . GLU A 1 118 ? -11.472 2.352 -12.411 1.00 95.94 118 GLU A C 1
ATOM 943 O O . GLU A 1 118 ? -12.585 1.916 -12.100 1.00 95.94 118 GLU A O 1
ATOM 948 N N . GLU A 1 119 ? -10.346 1.808 -11.955 1.00 96.75 119 GLU A N 1
ATOM 949 C CA . GLU A 1 119 ? -10.303 0.721 -10.976 1.00 96.75 119 GLU A CA 1
ATOM 950 C C . GLU A 1 119 ? -10.312 1.296 -9.558 1.00 96.75 119 GLU A C 1
ATOM 952 O O . GLU A 1 119 ? -11.111 0.870 -8.723 1.00 96.75 119 GLU A O 1
ATOM 957 N N . TRP A 1 120 ? -9.503 2.335 -9.337 1.00 93.94 120 TRP A N 1
ATOM 958 C CA . TRP A 1 120 ? -9.403 3.080 -8.089 1.00 93.94 120 TRP A CA 1
ATOM 959 C C . TRP A 1 120 ? -10.756 3.596 -7.597 1.00 93.94 120 TRP A C 1
ATOM 961 O O . TRP A 1 120 ? -11.163 3.317 -6.469 1.00 93.94 120 TRP A O 1
ATOM 971 N N . VAL A 1 121 ? -11.501 4.289 -8.465 1.00 94.38 121 VAL A N 1
ATOM 972 C CA . VAL A 1 121 ? -12.810 4.852 -8.109 1.00 94.38 121 VAL A CA 1
ATOM 973 C C . VAL A 1 121 ? -13.768 3.755 -7.645 1.00 94.38 121 VAL A C 1
ATOM 975 O O . VAL A 1 121 ? -14.486 3.948 -6.668 1.00 94.38 121 VAL A O 1
ATOM 978 N N . LYS A 1 122 ? -13.756 2.577 -8.280 1.00 95.38 122 LYS A N 1
ATOM 979 C CA . LYS A 1 122 ? -14.607 1.451 -7.861 1.00 95.38 122 LYS A CA 1
ATOM 980 C C . LYS A 1 122 ? -14.236 0.957 -6.463 1.00 95.38 122 LYS A C 1
ATOM 982 O O . LYS A 1 122 ? -15.138 0.653 -5.684 1.00 95.38 122 LYS A O 1
ATOM 987 N N . CYS A 1 123 ? -12.946 0.910 -6.131 1.00 95.25 123 CYS A N 1
ATOM 988 C CA . CYS A 1 123 ? -12.485 0.530 -4.796 1.00 95.25 123 CYS A CA 1
ATOM 989 C C . CYS A 1 123 ? -12.966 1.516 -3.724 1.00 95.25 123 CYS A C 1
ATOM 991 O O . CYS A 1 123 ? -13.510 1.070 -2.719 1.00 95.25 123 CYS A O 1
ATOM 993 N N . CYS A 1 124 ? -12.885 2.828 -3.970 1.00 92.50 124 CYS A N 1
ATOM 994 C CA . CYS A 1 124 ? -13.348 3.855 -3.022 1.00 92.50 124 CYS A CA 1
ATOM 995 C C . CYS A 1 124 ? -14.829 3.724 -2.631 1.00 92.50 124 CYS A C 1
ATOM 997 O O . CYS A 1 124 ? -15.213 4.113 -1.531 1.00 92.50 124 CYS A O 1
ATOM 999 N N . PHE A 1 125 ? -15.666 3.199 -3.530 1.00 93.31 125 PHE A N 1
ATOM 1000 C CA . PHE A 1 125 ? -17.094 2.968 -3.279 1.00 93.31 125 PHE A CA 1
ATOM 1001 C C . PHE A 1 125 ? -17.420 1.534 -2.852 1.00 93.31 125 PHE A C 1
ATOM 1003 O O . PHE A 1 125 ? -18.579 1.220 -2.576 1.00 93.31 125 PHE A O 1
ATOM 1010 N N . THR A 1 126 ? -16.425 0.652 -2.806 1.00 94.00 126 THR A N 1
ATOM 1011 C CA . THR A 1 126 ? -16.619 -0.714 -2.332 1.00 94.00 126 THR A CA 1
ATOM 1012 C C . THR A 1 126 ? -16.666 -0.698 -0.800 1.00 94.00 126 THR A C 1
ATOM 1014 O O . THR A 1 126 ? -15.803 -0.079 -0.170 1.00 94.00 126 THR A O 1
ATOM 1017 N N . PRO A 1 127 ? -17.660 -1.355 -0.169 1.00 92.25 127 PRO A N 1
ATOM 1018 C CA . PRO A 1 127 ? -17.684 -1.503 1.280 1.00 92.25 127 PRO A CA 1
ATOM 1019 C C . PRO A 1 127 ? -16.369 -2.087 1.795 1.00 92.25 127 PRO A C 1
ATOM 1021 O O . PRO A 1 127 ? -15.723 -2.866 1.100 1.00 92.25 127 PRO A O 1
ATOM 1024 N N . ASN A 1 128 ? -16.000 -1.744 3.027 1.00 95.06 128 ASN A N 1
ATOM 1025 C CA . ASN A 1 128 ? -14.820 -2.296 3.696 1.00 95.06 128 ASN A CA 1
ATOM 1026 C C . ASN A 1 128 ? -13.480 -1.917 3.044 1.00 95.06 128 ASN A C 1
ATOM 1028 O O . ASN A 1 128 ? -12.466 -2.523 3.360 1.00 95.06 128 ASN A O 1
ATOM 1032 N N . PHE A 1 129 ? -13.431 -0.917 2.161 1.00 96.62 129 PHE A N 1
ATOM 1033 C CA . PHE A 1 129 ? -12.164 -0.349 1.708 1.00 96.62 129 PHE A CA 1
ATOM 1034 C C . PHE A 1 129 ? -11.433 0.327 2.881 1.00 96.62 129 PHE A C 1
ATOM 1036 O O . PHE A 1 129 ? -11.994 1.203 3.548 1.00 96.62 129 PHE A O 1
ATOM 1043 N N . ILE A 1 130 ? -10.200 -0.104 3.161 1.00 97.12 130 ILE A N 1
ATOM 1044 C CA . ILE A 1 130 ? -9.445 0.320 4.355 1.00 97.12 130 ILE A CA 1
ATOM 1045 C C . ILE A 1 130 ? -8.045 0.841 4.054 1.00 97.12 130 ILE A C 1
ATOM 1047 O O . ILE A 1 130 ? -7.445 1.436 4.946 1.00 97.12 130 ILE A O 1
ATOM 1051 N N . GLY A 1 131 ? -7.518 0.660 2.846 1.00 97.06 131 GLY A N 1
ATOM 1052 C CA . GLY A 1 131 ? -6.165 1.108 2.554 1.00 97.06 131 GLY A CA 1
ATOM 1053 C C . GLY A 1 131 ? -5.668 0.797 1.163 1.00 97.06 131 GLY A C 1
ATOM 1054 O O . GLY A 1 131 ? -6.363 0.173 0.362 1.00 97.06 131 GLY A O 1
ATOM 1055 N N . ILE A 1 132 ? -4.431 1.199 0.907 1.00 97.81 132 ILE A N 1
ATOM 1056 C CA . ILE A 1 132 ? -3.716 0.853 -0.318 1.00 97.81 132 ILE A CA 1
ATOM 1057 C C . ILE A 1 132 ? -2.385 0.191 -0.004 1.00 97.81 132 ILE A C 1
ATOM 1059 O O . ILE A 1 132 ? -1.843 0.313 1.096 1.00 97.81 132 ILE A O 1
ATOM 1063 N N . TYR A 1 133 ? -1.888 -0.501 -1.014 1.00 98.44 133 TYR A N 1
ATOM 1064 C CA . TYR A 1 133 ? -0.578 -1.109 -1.048 1.00 98.44 133 TYR A CA 1
ATOM 1065 C C . TYR A 1 133 ? 0.180 -0.601 -2.275 1.00 98.44 133 TYR A C 1
ATOM 1067 O O . TYR A 1 133 ? -0.422 -0.487 -3.350 1.00 98.44 133 TYR A O 1
ATOM 1075 N N . HIS A 1 134 ? 1.483 -0.376 -2.136 1.00 98.06 134 HIS A N 1
ATOM 1076 C CA . HIS A 1 134 ? 2.405 -0.334 -3.268 1.00 98.06 134 HIS A CA 1
ATOM 1077 C C . HIS A 1 134 ? 3.746 -0.999 -2.940 1.00 98.06 134 HIS A C 1
ATOM 1079 O O . HIS A 1 134 ? 4.062 -1.250 -1.775 1.00 98.06 134 HIS A O 1
ATOM 1085 N N . SER A 1 135 ? 4.525 -1.336 -3.967 1.00 97.31 135 SER A N 1
ATOM 1086 C CA . SER A 1 135 ? 5.844 -1.941 -3.786 1.00 97.31 135 SER A CA 1
ATOM 1087 C C . SER A 1 135 ? 6.983 -0.994 -4.135 1.00 97.31 135 SER A C 1
ATOM 1089 O O . SER A 1 135 ? 6.861 -0.157 -5.020 1.00 97.31 135 SER A O 1
ATOM 1091 N N . HIS A 1 136 ? 8.117 -1.181 -3.464 1.00 95.25 136 HIS A N 1
ATOM 1092 C CA . HIS A 1 136 ? 9.408 -0.582 -3.775 1.00 95.25 136 HIS A CA 1
ATOM 1093 C C . HIS A 1 136 ? 10.347 -1.680 -4.318 1.00 95.25 136 HIS A C 1
ATOM 1095 O O . HIS A 1 136 ? 10.948 -2.423 -3.537 1.00 95.25 136 HIS A O 1
ATOM 1101 N N . PRO A 1 137 ? 10.499 -1.813 -5.651 1.00 91.88 137 PRO A N 1
ATOM 1102 C CA . PRO A 1 137 ? 11.227 -2.911 -6.295 1.00 91.88 137 PRO A CA 1
ATOM 1103 C C . PRO A 1 137 ? 12.717 -2.998 -5.951 1.00 91.88 137 PRO A C 1
ATOM 1105 O O . PRO A 1 137 ? 13.305 -4.074 -6.033 1.00 91.88 137 PRO A O 1
ATOM 1108 N N . THR A 1 138 ? 13.342 -1.865 -5.618 1.00 89.19 138 THR A N 1
ATOM 1109 C CA . THR A 1 138 ? 14.805 -1.732 -5.463 1.00 89.19 138 THR A CA 1
ATOM 1110 C C . THR A 1 138 ? 15.239 -1.091 -4.143 1.00 89.19 138 THR A C 1
ATOM 1112 O O . THR A 1 138 ? 16.436 -0.974 -3.874 1.00 89.19 138 THR A O 1
ATOM 1115 N N . THR A 1 139 ? 14.290 -0.666 -3.310 1.00 90.25 139 THR A N 1
ATOM 1116 C CA . THR A 1 139 ? 14.548 0.020 -2.039 1.00 90.25 139 THR A CA 1
ATOM 1117 C C . THR A 1 139 ? 13.754 -0.629 -0.912 1.00 90.25 139 THR A C 1
ATOM 1119 O O . THR A 1 139 ? 12.878 -1.458 -1.144 1.00 90.25 139 THR A O 1
ATOM 1122 N N . LEU A 1 140 ? 14.094 -0.291 0.333 1.00 93.19 140 LEU A N 1
ATOM 1123 C CA . LEU A 1 140 ? 13.343 -0.749 1.501 1.00 93.19 140 LEU A CA 1
ATOM 1124 C C . LEU A 1 140 ? 11.901 -0.208 1.473 1.00 93.19 140 LEU A C 1
ATOM 1126 O O . LEU A 1 140 ? 11.669 0.855 0.887 1.00 93.19 140 LEU A O 1
ATOM 1130 N N . PRO A 1 141 ? 10.956 -0.877 2.157 1.00 95.25 141 PRO A N 1
ATOM 1131 C CA . PRO A 1 141 ? 9.551 -0.482 2.166 1.00 95.25 141 PRO A CA 1
ATOM 1132 C C . PRO A 1 141 ? 9.295 0.699 3.115 1.00 95.25 141 PRO A C 1
ATOM 1134 O O . PRO A 1 141 ? 8.405 0.664 3.959 1.00 95.25 141 PRO A O 1
ATOM 1137 N N . GLU A 1 142 ? 10.131 1.728 3.043 1.00 96.00 142 GLU A N 1
ATOM 1138 C CA . GLU A 1 142 ? 9.978 2.978 3.784 1.00 96.00 142 GLU A CA 1
ATOM 1139 C C . GLU A 1 142 ? 9.441 4.061 2.837 1.00 96.00 142 GLU A C 1
ATOM 1141 O O . GLU A 1 142 ? 9.883 4.086 1.686 1.00 96.00 142 GLU A O 1
ATOM 1146 N N . PRO A 1 143 ? 8.540 4.960 3.285 1.00 95.81 143 PRO A N 1
ATOM 1147 C CA . PRO A 1 143 ? 7.957 5.986 2.431 1.00 95.81 143 PRO A CA 1
ATOM 1148 C C . PRO A 1 143 ? 9.036 6.877 1.819 1.00 95.81 143 PRO A C 1
ATOM 1150 O O . PRO A 1 143 ? 9.916 7.395 2.517 1.00 95.81 143 PRO A O 1
ATOM 1153 N N . SER A 1 144 ? 8.961 7.064 0.510 1.00 94.62 144 SER A N 1
ATOM 1154 C CA . SER A 1 144 ? 9.773 8.020 -0.228 1.00 94.62 144 SER A CA 1
ATOM 1155 C C . SER A 1 144 ? 9.281 9.457 -0.004 1.00 94.62 144 SER A C 1
ATOM 1157 O O . SER A 1 144 ? 8.199 9.703 0.531 1.00 94.62 144 SER A O 1
ATOM 1159 N N . ALA A 1 145 ? 10.067 10.442 -0.448 1.00 94.25 145 ALA A N 1
ATOM 1160 C CA . ALA A 1 145 ? 9.613 11.834 -0.456 1.00 94.25 145 ALA A CA 1
ATOM 1161 C C . ALA A 1 145 ? 8.357 12.013 -1.329 1.00 94.25 145 ALA A C 1
ATOM 1163 O O . ALA A 1 145 ? 7.445 12.736 -0.942 1.00 94.25 145 ALA A O 1
ATOM 1164 N N . THR A 1 146 ? 8.285 11.307 -2.461 1.00 92.94 146 THR A N 1
ATOM 1165 C CA . THR A 1 146 ? 7.137 11.343 -3.375 1.00 92.94 146 THR A CA 1
ATOM 1166 C C . THR A 1 146 ? 5.880 10.755 -2.734 1.00 92.94 146 THR A C 1
ATOM 1168 O O . THR A 1 146 ? 4.811 11.346 -2.868 1.00 92.94 146 THR A O 1
ATOM 1171 N N . ASP A 1 147 ? 6.001 9.673 -1.959 1.00 94.75 147 ASP A N 1
ATOM 1172 C CA . ASP A 1 147 ? 4.865 9.090 -1.226 1.00 94.75 147 ASP A CA 1
ATOM 1173 C C . ASP A 1 147 ? 4.255 10.094 -0.241 1.00 94.75 147 ASP A C 1
ATOM 1175 O O . ASP A 1 147 ? 3.034 10.252 -0.163 1.00 94.75 147 ASP A O 1
ATOM 1179 N N . LEU A 1 148 ? 5.110 10.814 0.493 1.00 94.38 148 LEU A N 1
ATOM 1180 C CA . LEU A 1 148 ? 4.689 11.830 1.459 1.00 94.38 148 LEU A CA 1
ATOM 1181 C C . LEU A 1 148 ? 4.091 13.070 0.777 1.00 94.38 148 LEU A C 1
ATOM 1183 O O . LEU A 1 148 ? 3.124 13.643 1.282 1.00 94.38 148 LEU A O 1
ATOM 1187 N N . GLU A 1 149 ? 4.639 13.482 -0.368 1.00 93.12 149 GLU A N 1
ATOM 1188 C CA . GLU A 1 149 ? 4.112 14.593 -1.172 1.00 93.12 149 GLU A CA 1
ATOM 1189 C C . GLU A 1 149 ? 2.731 14.286 -1.765 1.00 93.12 149 GLU A C 1
ATOM 1191 O O . GLU A 1 149 ? 1.885 15.183 -1.851 1.00 93.12 149 GLU A O 1
ATOM 1196 N N . ASP A 1 150 ? 2.480 13.030 -2.135 1.00 91.25 150 ASP A N 1
ATOM 1197 C CA . ASP A 1 150 ? 1.214 12.596 -2.723 1.00 91.25 150 ASP A CA 1
ATOM 1198 C C . ASP A 1 150 ? 0.149 12.230 -1.679 1.00 91.25 150 ASP A C 1
ATOM 1200 O O . ASP A 1 150 ? -1.045 12.238 -1.998 1.00 91.25 150 ASP A O 1
ATOM 1204 N N . LEU A 1 151 ? 0.537 12.011 -0.418 1.00 91.62 151 LEU A N 1
ATOM 1205 C CA . LEU A 1 151 ? -0.361 11.655 0.684 1.00 91.62 151 LEU A CA 1
ATOM 1206 C C . LEU A 1 151 ? -1.593 12.578 0.819 1.00 91.62 151 LEU A C 1
ATOM 1208 O O . LEU A 1 151 ? -2.702 12.057 0.976 1.00 91.62 151 LEU A O 1
ATOM 1212 N N . PRO A 1 152 ? -1.502 13.921 0.685 1.00 91.69 152 PRO A N 1
ATOM 1213 C CA . PRO A 1 152 ? -2.673 14.802 0.739 1.00 91.69 152 PRO A CA 1
ATOM 1214 C C . PRO A 1 152 ? -3.737 14.541 -0.332 1.00 91.69 152 PRO A C 1
ATOM 1216 O O . PRO A 1 152 ? -4.881 14.968 -0.162 1.00 91.69 152 PRO A O 1
ATOM 1219 N N . ARG A 1 153 ? -3.407 13.832 -1.419 1.00 87.94 153 ARG A N 1
ATOM 1220 C CA . ARG A 1 153 ? -4.374 13.481 -2.473 1.00 87.94 153 ARG A CA 1
ATOM 1221 C C . ARG A 1 153 ? -5.396 12.446 -2.006 1.00 87.94 153 ARG A C 1
ATOM 1223 O O . ARG A 1 153 ? -6.499 12.407 -2.549 1.00 87.94 153 ARG A O 1
ATOM 1230 N N . PHE A 1 154 ? -5.046 11.614 -1.024 1.00 87.69 154 PHE A N 1
ATOM 1231 C CA . PHE A 1 154 ? -5.872 10.482 -0.596 1.00 87.69 154 PHE A CA 1
ATOM 1232 C C . PHE A 1 154 ? -5.908 10.236 0.920 1.00 87.69 154 PHE A C 1
ATOM 1234 O O . PHE A 1 154 ? -6.693 9.404 1.368 1.00 87.69 154 PHE A O 1
ATOM 1241 N N . GLY A 1 155 ? -5.140 10.973 1.727 1.00 88.19 155 GLY A N 1
ATOM 1242 C CA . GLY A 1 155 ? -4.959 10.710 3.160 1.00 88.19 155 GLY A CA 1
ATOM 1243 C C . GLY A 1 155 ? -6.217 10.816 4.033 1.00 88.19 155 GLY A C 1
ATOM 1244 O O . GLY A 1 155 ? -6.228 10.332 5.158 1.00 88.19 155 GLY A O 1
ATOM 1245 N N . SER A 1 156 ? -7.309 11.397 3.522 1.00 90.38 156 SER A N 1
ATOM 1246 C CA . SER A 1 156 ? -8.620 11.393 4.197 1.00 90.38 156 SER A CA 1
ATOM 1247 C C . SER A 1 156 ? -9.515 10.206 3.835 1.00 90.38 156 SER A C 1
ATOM 1249 O O . SER A 1 156 ? -10.536 9.992 4.491 1.00 90.38 156 SER A O 1
ATOM 1251 N N . LEU A 1 157 ? -9.185 9.456 2.782 1.00 91.50 157 LEU A N 1
ATOM 1252 C CA . LEU A 1 157 ? -10.071 8.438 2.215 1.00 91.50 157 LEU A CA 1
ATOM 1253 C C . LEU A 1 157 ? -9.995 7.119 2.985 1.00 91.50 157 LEU A C 1
ATOM 1255 O O . LEU A 1 157 ? -10.999 6.423 3.126 1.00 91.50 157 LEU A O 1
ATOM 1259 N N . PHE A 1 158 ? -8.816 6.781 3.497 1.00 93.62 158 PHE A N 1
ATOM 1260 C CA . PHE A 1 158 ? -8.547 5.520 4.171 1.00 93.62 158 PHE A CA 1
ATOM 1261 C C . PHE A 1 158 ? -7.414 5.682 5.198 1.00 93.62 158 PHE A C 1
ATOM 1263 O O . PHE A 1 158 ? -6.614 6.604 5.079 1.00 93.62 158 PHE A O 1
ATOM 1270 N N . PRO A 1 159 ? -7.349 4.819 6.224 1.00 93.94 159 PRO A N 1
ATOM 1271 C CA . PRO A 1 159 ? -6.354 4.923 7.290 1.00 93.94 159 PRO A CA 1
ATOM 1272 C C . PRO A 1 159 ? -5.057 4.145 7.038 1.00 93.94 159 PRO A C 1
ATOM 1274 O O . PRO A 1 159 ? -4.081 4.402 7.733 1.00 93.94 159 PRO A O 1
ATOM 1277 N N . LEU A 1 160 ? -5.055 3.152 6.141 1.00 96.94 160 LEU A N 1
ATOM 1278 C CA . LEU A 1 160 ? -3.951 2.201 6.008 1.00 96.94 160 LEU A CA 1
ATOM 1279 C C . LEU A 1 160 ? -3.158 2.413 4.716 1.00 96.94 160 LEU A C 1
ATOM 1281 O O . LEU A 1 160 ? -3.718 2.419 3.620 1.00 96.94 160 LEU A O 1
ATOM 1285 N N . TYR A 1 161 ? -1.843 2.508 4.857 1.00 97.81 161 TYR A N 1
ATOM 1286 C CA . TYR A 1 161 ? -0.893 2.595 3.758 1.00 97.81 161 TYR A CA 1
ATOM 1287 C C . TYR A 1 161 ? 0.189 1.532 3.951 1.00 97.81 161 TYR A C 1
ATOM 1289 O O . TYR A 1 161 ? 0.868 1.524 4.977 1.00 97.81 161 TYR A O 1
ATOM 1297 N N . MET A 1 162 ? 0.319 0.592 3.018 1.00 98.25 162 MET A N 1
ATOM 1298 C CA . MET A 1 162 ? 1.291 -0.501 3.107 1.00 98.25 162 MET A CA 1
ATOM 1299 C C . MET A 1 162 ? 2.323 -0.404 1.991 1.00 98.25 162 MET A C 1
ATOM 1301 O O . MET A 1 162 ? 1.965 -0.154 0.845 1.00 98.25 162 MET A O 1
ATOM 1305 N N . ILE A 1 163 ? 3.585 -0.656 2.334 1.00 98.31 163 ILE A N 1
ATOM 1306 C CA . ILE A 1 163 ? 4.697 -0.669 1.382 1.00 98.31 163 ILE A CA 1
ATOM 1307 C C . ILE A 1 163 ? 5.401 -2.012 1.496 1.00 98.31 163 ILE A C 1
ATOM 1309 O O . ILE A 1 163 ? 5.689 -2.458 2.610 1.00 98.31 163 ILE A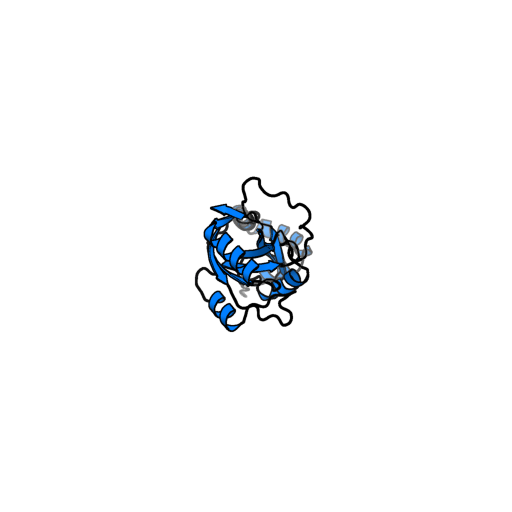 O 1
ATOM 1313 N N . GLY A 1 164 ? 5.676 -2.667 0.371 1.00 96.94 164 GLY A N 1
ATOM 1314 C CA . GLY A 1 164 ? 6.424 -3.924 0.349 1.00 96.94 164 GLY A CA 1
ATOM 1315 C C . GLY A 1 164 ? 7.644 -3.874 -0.557 1.00 96.94 164 GLY A C 1
ATOM 1316 O O . GLY A 1 164 ? 7.670 -3.112 -1.513 1.00 96.94 164 GLY A O 1
ATOM 1317 N N . SER A 1 165 ? 8.642 -4.705 -0.282 1.00 94.31 165 SER A N 1
ATOM 1318 C CA . SER A 1 165 ? 9.874 -4.763 -1.073 1.00 94.31 165 SER A CA 1
ATOM 1319 C C . SER A 1 165 ? 10.446 -6.175 -1.107 1.00 94.31 165 SER A C 1
ATOM 1321 O O . SER A 1 165 ? 10.414 -6.864 -0.083 1.00 94.31 165 SER A O 1
ATOM 1323 N N . PRO A 1 166 ? 11.052 -6.608 -2.224 1.00 89.75 166 PRO A N 1
ATOM 1324 C CA . PRO A 1 166 ? 11.847 -7.828 -2.233 1.00 89.75 166 PRO A CA 1
ATOM 1325 C C . PRO A 1 166 ? 13.135 -7.639 -1.406 1.00 89.75 166 PRO A C 1
ATOM 1327 O O . PRO A 1 166 ? 13.757 -6.579 -1.427 1.00 89.75 166 PRO A O 1
ATOM 1330 N N . VAL A 1 167 ? 13.570 -8.674 -0.685 1.00 76.44 167 VAL A N 1
ATOM 1331 C CA . VAL A 1 167 ? 14.846 -8.705 0.066 1.00 76.44 167 VAL A CA 1
ATOM 1332 C C . VAL A 1 167 ? 16.047 -8.770 -0.889 1.00 76.44 167 VAL A C 1
ATOM 1334 O O . VAL A 1 167 ? 17.115 -8.216 -0.605 1.00 76.44 167 VAL A O 1
ATOM 1337 N N . SER A 1 168 ? 15.857 -9.426 -2.035 1.00 65.38 168 SER A N 1
ATOM 1338 C CA . SER A 1 168 ? 16.831 -9.535 -3.119 1.00 65.38 168 SER A CA 1
ATOM 1339 C C . SER A 1 168 ? 16.422 -8.606 -4.259 1.00 65.38 168 SER A C 1
ATOM 1341 O O . SER A 1 168 ? 15.574 -8.953 -5.078 1.00 65.38 168 SER A O 1
ATOM 1343 N N . PHE A 1 169 ? 17.017 -7.416 -4.312 1.00 63.44 169 PHE A N 1
ATOM 1344 C CA . PHE A 1 169 ? 16.853 -6.520 -5.454 1.00 63.44 169 PHE A CA 1
ATOM 1345 C C . PHE A 1 169 ? 17.552 -7.149 -6.666 1.00 63.44 169 PHE A C 1
ATOM 1347 O O . PHE A 1 169 ? 18.688 -7.626 -6.542 1.00 63.44 169 PHE A O 1
ATOM 1354 N N . GLY A 1 170 ? 16.875 -7.190 -7.818 1.00 50.50 170 GLY A N 1
ATOM 1355 C CA . GLY A 1 170 ? 17.467 -7.666 -9.070 1.00 50.50 170 GLY A CA 1
ATOM 1356 C C . GLY A 1 170 ? 18.860 -7.059 -9.272 1.00 50.50 170 GLY A C 1
ATOM 1357 O O . GLY A 1 170 ? 19.045 -5.862 -9.075 1.00 50.50 170 GLY A O 1
ATOM 1358 N N . ASP A 1 171 ? 19.832 -7.916 -9.595 1.00 46.19 171 ASP A N 1
ATOM 1359 C CA . ASP A 1 171 ? 21.256 -7.618 -9.841 1.00 46.19 171 ASP A CA 1
ATOM 1360 C C . ASP A 1 171 ? 22.209 -7.616 -8.621 1.00 46.19 171 ASP A C 1
ATOM 1362 O O . ASP A 1 171 ? 23.359 -7.175 -8.704 1.00 46.19 171 ASP A O 1
ATOM 1366 N N . GLY A 1 172 ? 21.811 -8.251 -7.512 1.00 45.12 172 GLY A N 1
ATOM 1367 C CA . GLY A 1 172 ? 22.773 -8.935 -6.631 1.00 45.12 172 GLY A CA 1
ATOM 1368 C C . GLY A 1 172 ? 23.418 -8.101 -5.520 1.00 45.12 172 GLY A C 1
ATOM 1369 O O . GLY A 1 172 ? 24.528 -8.416 -5.080 1.00 45.12 172 GLY A O 1
ATOM 1370 N N . LYS A 1 173 ? 22.736 -7.075 -5.004 1.00 41.25 173 LYS A N 1
ATOM 1371 C CA . LYS A 1 173 ? 23.122 -6.439 -3.734 1.00 41.25 173 LYS A CA 1
ATOM 1372 C C . LYS A 1 173 ? 21.972 -6.509 -2.741 1.00 41.25 173 LYS A C 1
ATOM 1374 O O . LYS A 1 173 ? 20.976 -5.816 -2.887 1.00 41.25 173 LYS A O 1
ATOM 1379 N N . ALA A 1 174 ? 22.140 -7.377 -1.744 1.00 46.28 174 ALA A N 1
ATOM 1380 C CA . ALA A 1 174 ? 21.206 -7.579 -0.647 1.00 46.28 174 ALA A CA 1
ATOM 1381 C C . ALA A 1 174 ? 20.853 -6.252 0.037 1.00 46.28 174 ALA A C 1
ATOM 1383 O O . ALA A 1 174 ? 21.747 -5.446 0.327 1.00 46.28 174 ALA A O 1
ATOM 1384 N N . ALA A 1 175 ? 19.567 -6.065 0.344 1.00 49.62 175 ALA A N 1
ATOM 1385 C CA . ALA A 1 175 ? 19.133 -5.057 1.298 1.00 49.62 175 ALA A CA 1
ATOM 1386 C C . ALA A 1 175 ? 19.967 -5.208 2.573 1.00 49.62 175 ALA A C 1
ATOM 1388 O O . ALA A 1 175 ? 20.056 -6.295 3.147 1.00 49.62 175 ALA A O 1
ATOM 1389 N N . ALA A 1 176 ? 20.639 -4.134 2.983 1.00 43.66 176 ALA A N 1
ATOM 1390 C CA . ALA A 1 176 ? 21.457 -4.123 4.181 1.00 43.66 176 ALA A CA 1
ATOM 1391 C C . ALA A 1 176 ? 20.615 -4.582 5.383 1.00 43.66 176 ALA A C 1
ATOM 1393 O O . ALA A 1 176 ? 19.759 -3.842 5.850 1.00 43.66 176 ALA A O 1
ATOM 1394 N N . GLN A 1 177 ? 20.855 -5.823 5.820 1.00 44.47 177 GLN A N 1
ATOM 1395 C CA . GLN A 1 177 ? 20.484 -6.449 7.093 1.00 44.47 177 GLN A CA 1
ATOM 1396 C C . GLN A 1 177 ? 19.383 -5.727 7.893 1.00 44.47 177 GLN A C 1
ATOM 1398 O O . GLN A 1 177 ? 19.611 -5.263 9.010 1.00 44.47 177 GLN A O 1
ATOM 1403 N N . ALA A 1 178 ? 18.154 -5.711 7.373 1.00 45.97 178 ALA A N 1
ATOM 1404 C CA . ALA A 1 178 ? 16.998 -5.712 8.255 1.00 45.97 178 ALA A CA 1
ATOM 1405 C C . ALA A 1 178 ? 17.012 -7.071 8.970 1.00 45.97 178 ALA A C 1
ATOM 1407 O O . ALA A 1 178 ? 17.132 -8.120 8.336 1.00 45.97 178 ALA A O 1
ATOM 1408 N N . LYS A 1 179 ? 17.008 -7.065 10.303 1.00 38.84 179 LYS A N 1
ATOM 1409 C CA . LYS A 1 179 ? 17.135 -8.282 11.108 1.00 38.84 179 LYS A CA 1
ATOM 1410 C C . LYS A 1 179 ? 15.876 -9.136 10.909 1.00 38.84 179 LYS A C 1
ATOM 1412 O O . LYS A 1 179 ? 14.854 -8.871 11.533 1.00 38.84 179 LYS A O 1
ATOM 1417 N N . LYS A 1 180 ? 15.963 -10.119 10.011 1.00 42.28 180 LYS A N 1
ATOM 1418 C CA . LYS A 1 180 ? 14.920 -11.107 9.713 1.00 42.28 180 LYS A CA 1
ATOM 1419 C C . LYS A 1 180 ? 14.393 -11.732 11.020 1.00 42.28 180 LYS A C 1
ATOM 1421 O O . LYS A 1 180 ? 15.214 -12.217 11.809 1.00 42.28 180 LYS A O 1
ATOM 1426 N N . PRO A 1 181 ? 13.073 -11.715 11.289 1.00 42.38 181 PRO A N 1
ATOM 1427 C CA . PRO A 1 181 ? 12.485 -12.529 12.344 1.00 42.38 181 PRO A CA 1
ATOM 1428 C C . PRO A 1 181 ? 12.823 -14.007 12.081 1.00 42.38 181 PRO A C 1
ATOM 1430 O O . PRO A 1 181 ? 12.737 -14.430 10.929 1.00 42.38 181 PRO A O 1
ATOM 1433 N N . PRO A 1 182 ? 13.227 -14.793 13.095 1.00 39.59 182 PRO A N 1
ATOM 1434 C CA . PRO A 1 182 ? 13.777 -16.140 12.899 1.00 39.59 182 PRO A CA 1
ATOM 1435 C C . PRO A 1 182 ? 12.886 -17.124 12.121 1.00 39.59 182 PRO A C 1
ATOM 1437 O O . PRO A 1 182 ? 13.418 -18.080 11.566 1.00 39.59 182 PRO A O 1
ATOM 1440 N N . ASP A 1 183 ? 11.576 -16.866 12.050 1.00 46.56 183 ASP A N 1
ATOM 1441 C CA . ASP A 1 183 ? 10.564 -17.799 11.543 1.00 46.56 183 ASP A CA 1
ATOM 1442 C C . ASP A 1 183 ? 9.859 -17.341 10.244 1.00 46.56 183 ASP A C 1
ATOM 1444 O O . ASP A 1 183 ? 8.866 -17.951 9.860 1.00 46.56 183 ASP A O 1
ATOM 1448 N N . ASP A 1 184 ? 10.330 -16.292 9.550 1.00 52.56 184 ASP A N 1
ATOM 1449 C CA . ASP A 1 184 ? 9.735 -15.862 8.265 1.00 52.56 184 ASP A CA 1
ATOM 1450 C C . ASP A 1 184 ? 10.409 -16.590 7.080 1.00 52.56 184 ASP A C 1
ATOM 1452 O O . ASP A 1 184 ? 11.597 -16.373 6.829 1.00 52.56 184 ASP A O 1
ATOM 1456 N N . PRO A 1 185 ? 9.738 -17.495 6.353 1.00 51.00 185 PRO A N 1
ATOM 1457 C CA . PRO A 1 185 ? 10.362 -18.244 5.265 1.00 51.00 185 PRO A CA 1
ATOM 1458 C C . PRO A 1 185 ? 10.668 -17.400 4.018 1.00 51.00 185 PRO A C 1
ATOM 1460 O O . PRO A 1 185 ? 11.544 -17.809 3.256 1.00 51.00 185 PRO A O 1
ATOM 1463 N N . ASP A 1 186 ? 10.058 -16.223 3.833 1.00 59.81 186 ASP A N 1
ATOM 1464 C CA . ASP A 1 186 ? 10.086 -15.541 2.531 1.00 59.81 186 ASP A CA 1
ATOM 1465 C C . ASP A 1 186 ? 10.955 -14.278 2.484 1.00 59.81 186 ASP A C 1
ATOM 1467 O O . ASP A 1 186 ? 11.122 -13.536 3.452 1.00 59.81 186 ASP A O 1
ATOM 1471 N N . ASP A 1 187 ? 11.506 -14.027 1.298 1.00 76.00 187 ASP A N 1
ATOM 1472 C CA . ASP A 1 187 ? 12.360 -12.888 0.955 1.00 76.00 187 ASP A CA 1
ATOM 1473 C C . ASP A 1 187 ? 11.542 -11.606 0.682 1.00 76.00 187 ASP A C 1
ATOM 1475 O O . ASP A 1 187 ? 11.902 -10.807 -0.183 1.00 76.00 187 ASP A O 1
ATOM 1479 N N . PHE A 1 188 ? 10.448 -11.376 1.415 1.00 88.81 188 PHE A N 1
ATOM 1480 C CA . PHE A 1 188 ? 9.548 -10.236 1.212 1.00 88.81 188 PHE A CA 1
ATOM 1481 C C . PHE A 1 188 ? 9.409 -9.390 2.482 1.00 88.81 188 PHE A C 1
ATOM 1483 O O . PHE A 1 188 ? 8.951 -9.858 3.524 1.00 88.81 188 PHE A O 1
ATOM 1490 N N . LEU A 1 189 ? 9.798 -8.119 2.387 1.00 93.12 189 LEU A N 1
ATOM 1491 C CA . LEU A 1 189 ? 9.642 -7.134 3.452 1.00 93.12 189 LEU A CA 1
ATOM 1492 C C . LEU A 1 189 ? 8.317 -6.402 3.275 1.00 93.12 189 LEU A C 1
ATOM 1494 O O . LEU A 1 189 ? 7.988 -5.980 2.170 1.00 93.12 189 LEU A O 1
ATOM 1498 N N . LEU A 1 190 ? 7.594 -6.189 4.370 1.00 95.12 190 LEU A N 1
ATOM 1499 C CA . LEU A 1 190 ? 6.316 -5.488 4.364 1.00 95.12 190 LEU A CA 1
ATOM 1500 C C . LEU A 1 190 ? 6.225 -4.574 5.582 1.00 95.12 190 LEU A C 1
ATOM 1502 O O . LEU A 1 190 ? 6.341 -5.027 6.721 1.00 95.12 190 LEU A O 1
ATOM 1506 N N . ASN A 1 191 ? 5.999 -3.291 5.333 1.00 97.12 191 ASN A N 1
ATOM 1507 C CA . ASN A 1 191 ? 5.705 -2.303 6.356 1.00 97.12 191 ASN A CA 1
ATOM 1508 C C . ASN A 1 191 ? 4.271 -1.800 6.187 1.00 97.12 191 ASN A C 1
ATOM 1510 O O . ASN A 1 191 ? 3.729 -1.742 5.082 1.00 97.12 191 ASN A O 1
ATOM 1514 N N . ALA A 1 192 ? 3.676 -1.383 7.298 1.00 97.12 192 ALA A N 1
ATOM 1515 C CA . ALA A 1 192 ? 2.383 -0.733 7.314 1.00 97.12 192 ALA A CA 1
ATOM 1516 C C . ALA A 1 192 ? 2.454 0.580 8.089 1.00 97.12 192 ALA A C 1
ATOM 1518 O O . ALA A 1 192 ? 3.182 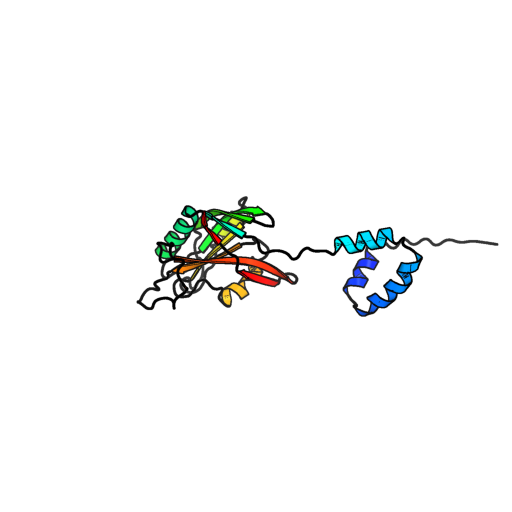0.706 9.079 1.00 97.12 192 ALA A O 1
ATOM 1519 N N . TYR A 1 193 ? 1.663 1.540 7.634 1.00 96.94 193 TYR A N 1
ATOM 1520 C CA . TYR A 1 193 ? 1.600 2.889 8.158 1.00 96.94 193 TYR A CA 1
ATOM 1521 C C . TYR A 1 193 ? 0.142 3.287 8.365 1.00 96.94 193 TYR A C 1
ATOM 1523 O O . TYR A 1 193 ? -0.722 3.039 7.518 1.00 96.94 193 TYR A O 1
ATOM 1531 N N . PHE A 1 194 ? -0.119 3.903 9.512 1.00 95.12 194 PHE A N 1
ATOM 1532 C CA . PHE A 1 194 ? -1.368 4.577 9.802 1.00 95.12 194 PHE A CA 1
ATOM 1533 C C . PHE A 1 194 ? -1.286 6.022 9.304 1.00 95.12 194 PHE A C 1
ATOM 1535 O O . PHE A 1 194 ? -0.325 6.724 9.619 1.00 95.12 194 PHE A O 1
ATOM 1542 N N . ILE A 1 195 ? -2.285 6.461 8.541 1.00 94.38 195 ILE A N 1
ATOM 1543 C CA . ILE A 1 195 ? -2.371 7.835 8.043 1.00 94.38 195 ILE A CA 1
ATOM 1544 C C . ILE A 1 195 ? -2.998 8.719 9.123 1.00 94.38 195 ILE A C 1
ATOM 1546 O O . ILE A 1 195 ? -4.175 8.569 9.466 1.00 94.38 195 ILE A O 1
ATOM 1550 N N . GLU A 1 196 ? -2.221 9.668 9.637 1.00 91.00 196 GLU A N 1
ATOM 1551 C CA . GLU A 1 196 ? -2.655 10.617 10.663 1.00 91.00 196 GLU A CA 1
ATOM 1552 C C . GLU A 1 196 ? -2.859 12.005 10.070 1.00 91.00 196 GLU A C 1
ATOM 1554 O O . GLU A 1 196 ? -1.960 12.550 9.439 1.00 91.00 196 GLU A O 1
ATOM 1559 N N . GLU A 1 197 ? -4.019 12.619 10.312 1.00 90.44 197 GLU A N 1
ATOM 1560 C CA . GLU A 1 197 ? -4.212 14.042 10.023 1.00 90.44 197 GLU A CA 1
ATOM 1561 C C . GLU A 1 197 ? -3.601 14.879 11.159 1.00 90.44 197 GLU A C 1
ATOM 1563 O O . GLU A 1 197 ? -4.126 14.919 12.276 1.00 90.44 197 GLU A O 1
ATOM 1568 N N . THR A 1 198 ? -2.481 15.546 10.878 1.00 87.88 198 THR A N 1
ATOM 1569 C CA . THR A 1 198 ? -1.720 16.340 11.861 1.00 87.88 198 THR A CA 1
ATOM 1570 C C . THR A 1 198 ? -2.247 17.768 11.972 1.00 87.88 198 THR A C 1
ATOM 1572 O O . THR A 1 198 ? -2.339 18.342 13.059 1.00 87.88 198 THR A O 1
ATOM 1575 N N . GLU A 1 199 ? -2.659 18.331 10.842 1.00 88.19 199 GLU A N 1
ATOM 1576 C CA . GLU A 1 199 ? -3.376 19.594 10.716 1.00 88.19 199 GLU A CA 1
ATOM 1577 C C . GLU A 1 199 ? -4.416 19.443 9.608 1.00 88.19 199 GLU A C 1
ATOM 1579 O O . GLU A 1 199 ? -4.378 18.486 8.842 1.00 88.19 199 GLU A O 1
ATOM 1584 N N . ARG A 1 200 ? -5.322 20.415 9.471 1.00 87.56 200 ARG A N 1
ATOM 1585 C CA . ARG A 1 200 ? -6.336 20.389 8.412 1.00 87.56 200 ARG A CA 1
ATOM 1586 C C . ARG A 1 200 ? -5.686 20.138 7.042 1.00 87.56 200 ARG A C 1
ATOM 1588 O O . ARG A 1 200 ? -4.963 21.008 6.554 1.00 87.56 200 ARG A O 1
ATOM 1595 N N . LEU A 1 201 ? -6.016 19.001 6.424 1.00 85.44 201 LEU A N 1
ATOM 1596 C CA . LEU A 1 201 ? -5.501 18.546 5.120 1.00 85.44 201 LEU A CA 1
ATOM 1597 C C . LEU A 1 201 ? -3.981 18.286 5.065 1.00 85.44 201 LEU A C 1
ATOM 1599 O O . LEU A 1 201 ? -3.414 18.220 3.973 1.00 85.44 201 LEU A O 1
ATOM 1603 N N . LYS A 1 202 ? -3.317 18.140 6.215 1.00 90.81 202 LYS A N 1
ATOM 1604 C CA . LYS A 1 202 ? -1.927 17.679 6.306 1.00 90.81 202 LYS A CA 1
ATOM 1605 C C . LYS A 1 202 ? -1.897 16.308 6.951 1.00 90.81 202 LYS A C 1
ATOM 1607 O O . LYS A 1 202 ? -2.503 16.108 8.002 1.00 90.81 202 LYS A O 1
ATOM 1612 N N . TYR A 1 203 ? -1.157 15.401 6.333 1.00 93.25 203 TYR A N 1
ATOM 1613 C CA . TYR A 1 203 ? -1.109 14.005 6.734 1.00 93.25 203 TYR A CA 1
ATOM 1614 C C . TYR A 1 203 ? 0.326 13.570 7.005 1.00 93.25 203 TYR A C 1
ATOM 1616 O O . TYR A 1 203 ? 1.251 14.097 6.389 1.00 93.25 203 TYR A O 1
ATOM 1624 N N . ASP A 1 204 ? 0.484 12.621 7.918 1.00 93.88 204 ASP A N 1
ATOM 1625 C CA . ASP A 1 204 ? 1.746 11.951 8.222 1.00 93.88 204 ASP A CA 1
ATOM 1626 C C . ASP A 1 204 ? 1.529 10.431 8.301 1.00 93.88 204 ASP A C 1
ATOM 1628 O O . ASP A 1 204 ? 0.389 9.957 8.389 1.00 93.88 204 ASP A O 1
ATOM 1632 N N . LEU A 1 205 ? 2.619 9.670 8.242 1.00 94.75 205 LEU A N 1
ATOM 1633 C CA . LEU A 1 205 ? 2.625 8.212 8.270 1.00 94.75 205 LEU A CA 1
ATOM 1634 C C . LEU A 1 205 ? 3.260 7.704 9.565 1.00 94.75 205 LEU A C 1
ATOM 1636 O O . LEU A 1 205 ? 4.482 7.670 9.720 1.00 94.75 205 LEU A O 1
ATOM 1640 N N . SER A 1 206 ? 2.426 7.209 10.473 1.00 93.50 206 SER A N 1
ATOM 1641 C CA . SER A 1 206 ? 2.884 6.529 11.683 1.00 93.50 206 SER A CA 1
ATOM 1642 C C . SER A 1 206 ? 3.089 5.046 11.402 1.00 93.50 206 SER A C 1
ATOM 1644 O O . SER A 1 206 ? 2.130 4.325 11.130 1.00 93.50 206 SER A O 1
ATOM 1646 N N . LYS A 1 207 ? 4.330 4.557 11.483 1.00 93.81 207 LYS A N 1
ATOM 1647 C CA . LYS A 1 207 ? 4.623 3.127 11.303 1.00 93.81 207 LYS A CA 1
ATOM 1648 C C . LYS A 1 207 ? 3.905 2.293 12.368 1.00 93.81 207 LYS A C 1
ATOM 1650 O O . LYS A 1 207 ? 3.997 2.587 13.561 1.00 93.81 207 LYS A O 1
ATOM 1655 N N . ILE A 1 208 ? 3.221 1.239 11.935 1.00 93.00 208 ILE A N 1
ATOM 1656 C CA . ILE A 1 208 ? 2.429 0.355 12.793 1.00 93.00 208 ILE A CA 1
ATOM 1657 C C . ILE A 1 208 ? 2.874 -1.095 12.664 1.00 93.00 208 ILE A C 1
ATOM 1659 O O . ILE A 1 208 ? 3.357 -1.541 11.625 1.00 93.00 208 ILE A O 1
ATOM 1663 N N . MET A 1 209 ? 2.731 -1.832 13.764 1.00 89.75 209 MET A N 1
ATOM 1664 C CA . MET A 1 209 ? 3.130 -3.233 13.828 1.00 89.75 209 MET A CA 1
ATOM 1665 C C . MET A 1 209 ? 2.093 -4.114 13.131 1.00 89.75 209 MET A C 1
ATOM 1667 O O . MET A 1 209 ? 0.900 -4.056 13.441 1.00 89.75 209 MET A O 1
ATOM 1671 N N . ILE A 1 210 ? 2.575 -4.961 12.224 1.00 93.50 210 ILE A N 1
ATOM 1672 C CA . ILE A 1 210 ? 1.784 -6.017 11.595 1.00 93.50 210 ILE A CA 1
ATOM 1673 C C . ILE A 1 210 ? 1.866 -7.260 12.480 1.00 93.50 210 ILE A C 1
ATOM 1675 O O . ILE A 1 210 ? 2.955 -7.702 12.847 1.00 93.50 210 ILE A O 1
ATOM 1679 N N . THR A 1 211 ? 0.712 -7.821 12.817 1.00 93.81 211 THR A N 1
ATOM 1680 C CA . THR A 1 211 ? 0.593 -9.144 13.428 1.00 93.81 211 THR A CA 1
ATOM 1681 C C . THR A 1 211 ? 0.039 -10.093 12.375 1.00 93.81 211 THR A C 1
ATOM 1683 O O . THR A 1 211 ? -1.074 -9.904 11.885 1.00 93.81 211 THR A O 1
ATOM 1686 N N . PHE A 1 212 ? 0.828 -11.099 12.011 1.00 91.75 212 PHE A N 1
ATOM 1687 C CA . PHE A 1 212 ? 0.410 -12.120 11.057 1.00 91.75 212 PHE A CA 1
ATOM 1688 C C . PHE A 1 212 ? -0.474 -13.169 11.737 1.00 91.75 212 PHE A C 1
ATOM 1690 O O . PHE A 1 212 ? -0.239 -13.505 12.904 1.00 91.75 212 PHE A O 1
ATOM 1697 N N . CYS A 1 213 ? -1.486 -13.664 11.024 1.00 86.94 213 CYS A N 1
ATOM 1698 C CA . CYS A 1 213 ? -2.408 -14.689 11.516 1.00 86.94 213 CYS A CA 1
ATOM 1699 C C . CYS A 1 213 ? -2.749 -15.766 10.482 1.00 86.94 213 CYS A C 1
ATOM 1701 O O . CYS A 1 213 ? -2.510 -15.554 9.268 1.00 86.94 213 CYS A O 1
#

Organism: NCBI:txid862114

Secondary structure (DSSP, 8-state):
-----------TTHHHHHHTT-GGGHHHHHHHHTTTS-HHHHHHHHTT------PPPEEEE-HHHHHHHHHHHHHHTTSPPEEEEEEEE-SSEEEEEEEEEE-B--SSTTT---B-HHHHHHHHTSTTEEEEEEE-SSS-SSPPHHHHHHGGGTTTT-SEEEEEEESS-TTT---------TT--SSEEEEEEEEEEEETTEEEEEEE-EEE-